Protein AF-A0A354BFF4-F1 (afdb_monomer_lite)

Foldseek 3Di:
DDKDKDKDKDKDKDKDWDAPVVPDRDIDMDIWMKTKMKIKMKDWDWDQDPVRKIKIKIKIKMKMWMFIADTDCQQAADQDPQSDDDTATKIKIKMWIWIWIGDPADIKTAKTKMKMKMFGDPDFDQWAFDPAPPPPLPPDPPPGRSGGDIDTDDGDGMAFMKMKMKGIHPDWDPPDPPVVDDDDDDDDDDPPPCQTAWGWMKMWIWTADPVVRGTQWIKMKTKTDGRPPKIKIKIWIWGDFWWHFDQDGPVGRGDTGTHGHGDHTDTDMDIDMDD

Structure (mmCIF, N/CA/C/O backbone):
data_AF-A0A354BFF4-F1
#
_entry.id   AF-A0A354BFF4-F1
#
loop_
_atom_site.group_PDB
_atom_site.id
_atom_site.type_symbol
_atom_site.label_atom_id
_atom_site.label_alt_id
_atom_site.label_comp_id
_atom_site.label_asym_id
_atom_site.label_entity_id
_atom_site.label_seq_id
_atom_site.pdbx_PDB_ins_code
_atom_site.Cartn_x
_atom_site.Cartn_y
_atom_site.Cartn_z
_atom_site.occupancy
_atom_site.B_iso_or_equiv
_atom_site.auth_seq_id
_atom_site.auth_comp_id
_atom_site.auth_asym_id
_atom_site.auth_atom_id
_atom_site.pdbx_PDB_model_num
ATOM 1 N N . MET A 1 1 ? 27.313 -0.194 -4.512 1.00 64.19 1 MET A N 1
ATOM 2 C CA . MET A 1 1 ? 26.006 -0.626 -3.973 1.00 64.19 1 MET A CA 1
ATOM 3 C C . MET A 1 1 ? 25.568 0.439 -2.988 1.00 64.19 1 MET A C 1
ATOM 5 O O . MET A 1 1 ? 26.395 0.836 -2.181 1.00 64.19 1 MET A O 1
ATOM 9 N N . GLY A 1 2 ? 24.353 0.969 -3.123 1.00 76.00 2 GLY A N 1
ATOM 10 C CA . GLY A 1 2 ? 23.812 1.959 -2.187 1.00 76.00 2 GLY A CA 1
ATOM 11 C C . GLY A 1 2 ? 22.915 1.278 -1.159 1.00 76.00 2 GLY A C 1
ATOM 12 O O . GLY A 1 2 ? 22.149 0.391 -1.536 1.00 76.00 2 GLY A O 1
ATOM 13 N N . HIS A 1 3 ? 23.024 1.678 0.107 1.00 85.12 3 HIS A N 1
ATOM 14 C CA . HIS A 1 3 ? 22.151 1.236 1.190 1.00 85.12 3 HIS A CA 1
ATOM 15 C C . HIS A 1 3 ? 21.763 2.439 2.051 1.00 85.12 3 HIS A C 1
ATOM 17 O O . HIS A 1 3 ? 22.631 3.213 2.452 1.00 85.12 3 HIS A O 1
ATOM 23 N N . LEU A 1 4 ? 20.472 2.590 2.331 1.00 84.81 4 LEU A N 1
ATOM 24 C CA . LEU A 1 4 ? 19.947 3.597 3.248 1.00 84.81 4 LEU A CA 1
ATOM 25 C C . LEU A 1 4 ? 18.923 2.940 4.164 1.00 84.81 4 LEU A C 1
ATOM 27 O O . LEU A 1 4 ? 18.065 2.207 3.684 1.00 84.81 4 LEU A O 1
ATOM 31 N N . LEU A 1 5 ? 19.010 3.222 5.461 1.00 91.31 5 LEU A N 1
ATOM 32 C CA . LEU A 1 5 ? 18.021 2.828 6.459 1.00 91.31 5 LEU A CA 1
ATOM 33 C C . LEU A 1 5 ? 17.354 4.093 6.999 1.00 91.31 5 LEU A C 1
ATOM 35 O O . LEU A 1 5 ? 18.039 5.029 7.405 1.00 91.31 5 LEU A O 1
ATOM 39 N N . ALA A 1 6 ? 16.027 4.106 7.013 1.00 90.12 6 ALA A N 1
ATOM 40 C CA . ALA A 1 6 ? 15.222 5.171 7.586 1.00 90.12 6 ALA A CA 1
ATOM 41 C C . ALA A 1 6 ? 14.255 4.580 8.610 1.00 90.12 6 ALA A C 1
ATOM 43 O O . ALA A 1 6 ? 13.567 3.600 8.325 1.00 90.12 6 ALA A O 1
ATOM 44 N N . ILE A 1 7 ? 14.191 5.195 9.789 1.00 94.25 7 ILE A N 1
ATOM 45 C CA . ILE A 1 7 ? 13.201 4.885 10.819 1.00 94.25 7 ILE A CA 1
ATOM 46 C C . ILE A 1 7 ? 12.404 6.159 11.075 1.00 94.25 7 ILE A C 1
ATOM 48 O O . ILE A 1 7 ? 12.985 7.214 11.330 1.00 94.25 7 ILE A O 1
ATOM 52 N N . ARG A 1 8 ? 11.079 6.070 10.989 1.00 94.06 8 ARG A N 1
ATOM 53 C CA . ARG A 1 8 ? 10.170 7.202 11.145 1.00 94.06 8 ARG A CA 1
ATOM 54 C C . ARG A 1 8 ? 9.101 6.871 12.186 1.00 94.06 8 ARG A C 1
ATOM 56 O O . ARG A 1 8 ? 8.102 6.240 11.840 1.00 94.06 8 ARG A O 1
ATOM 63 N N . PRO A 1 9 ? 9.277 7.291 13.450 1.00 95.12 9 PRO A N 1
ATOM 64 C CA . PRO A 1 9 ? 8.185 7.278 14.407 1.00 95.12 9 PRO A CA 1
ATOM 65 C C . PRO A 1 9 ? 7.156 8.344 14.024 1.00 95.12 9 PRO A C 1
ATOM 67 O O . PRO A 1 9 ? 7.493 9.408 13.498 1.00 95.12 9 PRO A O 1
ATOM 70 N N . GLN A 1 10 ? 5.891 8.056 14.283 1.00 92.62 10 GLN A N 1
ATOM 71 C CA . GLN A 1 10 ? 4.784 8.948 14.003 1.00 92.62 10 GLN A CA 1
ATOM 72 C C . GLN A 1 10 ? 3.741 8.839 15.122 1.00 92.62 10 GLN A C 1
ATOM 74 O O . GLN A 1 10 ? 3.412 7.749 15.585 1.00 92.62 10 GLN A O 1
ATOM 79 N N . ALA A 1 11 ? 3.195 9.981 15.525 1.00 93.25 11 ALA A N 1
ATOM 80 C CA . ALA A 1 11 ? 2.057 10.067 16.427 1.00 93.25 11 ALA A CA 1
ATOM 81 C C . ALA A 1 11 ? 1.036 11.020 15.809 1.00 93.25 11 ALA A C 1
ATOM 83 O O . ALA A 1 11 ? 1.399 12.090 15.319 1.00 93.25 11 ALA A O 1
ATOM 84 N N . LYS A 1 12 ? -0.230 10.614 15.789 1.00 91.31 12 LYS A N 1
ATOM 85 C CA . LYS A 1 12 ? -1.337 11.409 15.258 1.00 91.31 12 LYS A CA 1
ATOM 86 C C . LYS A 1 12 ? -2.467 11.421 16.279 1.00 91.31 12 LYS A C 1
ATOM 88 O O . LYS A 1 12 ? -2.699 10.427 16.963 1.00 91.31 12 LYS A O 1
ATOM 93 N N . PHE A 1 13 ? -3.172 12.538 16.355 1.00 89.81 13 PHE A N 1
ATOM 94 C CA . PHE A 1 13 ? -4.358 12.713 17.183 1.00 89.81 13 PHE A CA 1
ATOM 95 C C . PHE A 1 13 ? -5.524 13.085 16.276 1.00 89.81 13 PHE A C 1
ATOM 97 O O . PHE A 1 13 ? -5.352 13.880 15.349 1.00 89.81 13 PHE A O 1
ATOM 104 N N . ARG A 1 14 ? -6.694 12.495 16.513 1.00 84.88 14 ARG A N 1
ATOM 105 C CA . ARG A 1 14 ? -7.936 12.893 15.849 1.00 84.88 14 ARG A CA 1
ATOM 106 C C . ARG A 1 14 ? -8.991 13.122 16.897 1.00 84.88 14 ARG A C 1
ATOM 108 O O . ARG A 1 14 ? -9.267 12.244 17.709 1.00 84.88 14 ARG A O 1
ATOM 115 N N . GLU A 1 15 ? -9.625 14.269 16.772 1.00 84.38 15 GLU A N 1
ATOM 116 C CA . GLU A 1 15 ? -10.768 14.668 17.560 1.00 84.38 15 GLU A CA 1
ATOM 117 C C . GLU A 1 15 ? -11.913 15.005 16.611 1.00 84.38 15 GLU A C 1
ATOM 119 O O . GLU A 1 15 ? -11.704 15.592 15.547 1.00 84.38 15 GLU A O 1
ATOM 124 N N . VAL A 1 16 ? -13.116 14.566 16.954 1.00 80.56 16 VAL A N 1
ATOM 125 C CA . VAL A 1 16 ? -14.321 14.823 16.173 1.00 80.56 16 VAL A CA 1
ATOM 126 C C . VAL A 1 16 ? -15.411 15.290 17.119 1.00 80.56 16 VAL A C 1
ATOM 128 O O . VAL A 1 16 ? -15.706 14.611 18.101 1.00 80.56 16 VAL A O 1
ATOM 131 N N . TYR A 1 17 ? -16.017 16.425 16.788 1.00 79.50 17 TYR A N 1
ATOM 132 C CA . TYR A 1 17 ? -17.142 17.009 17.503 1.00 79.50 17 TYR A CA 1
ATOM 133 C C . TYR A 1 17 ? -18.398 16.932 16.637 1.00 79.50 17 TYR A C 1
ATOM 135 O O . TYR A 1 17 ? -18.370 17.296 15.463 1.00 79.50 17 TYR A O 1
ATOM 143 N N . TYR A 1 18 ? -19.500 16.484 17.229 1.00 74.00 18 TYR A N 1
ATOM 144 C CA . TYR A 1 18 ? -20.822 16.440 16.615 1.00 74.00 18 TYR A CA 1
ATOM 145 C C . TYR A 1 18 ? -21.802 17.231 17.477 1.00 74.00 18 TYR A C 1
ATOM 147 O O . TYR A 1 18 ? -21.857 17.051 18.693 1.00 74.00 18 TYR A O 1
ATOM 155 N N . THR A 1 19 ? -22.621 18.061 16.840 1.00 73.00 19 THR A N 1
ATOM 156 C CA . THR A 1 19 ? -23.757 18.731 17.478 1.00 73.00 19 THR A CA 1
ATOM 157 C C . THR A 1 19 ? -25.039 18.301 16.783 1.00 73.00 19 THR A C 1
ATOM 159 O O . THR A 1 19 ? -25.088 18.151 15.560 1.00 73.00 19 THR A O 1
ATOM 162 N N . ARG A 1 20 ? -26.099 18.066 17.557 1.00 66.56 20 ARG A N 1
ATOM 163 C CA . ARG A 1 20 ? -27.411 17.683 17.023 1.00 66.56 20 ARG A CA 1
ATOM 164 C C . ARG A 1 20 ? -28.322 18.905 16.976 1.00 66.56 20 ARG A C 1
ATOM 166 O O . ARG A 1 20 ? -29.422 18.858 17.507 1.00 66.56 20 ARG A O 1
ATOM 173 N N . GLY A 1 21 ? -27.888 19.977 16.310 1.00 57.84 21 GLY A N 1
ATOM 174 C CA . GLY A 1 21 ? -28.528 21.305 16.363 1.00 57.84 21 GLY A CA 1
ATOM 175 C C . GLY A 1 21 ? -30.008 21.397 15.947 1.00 57.84 21 GLY A C 1
ATOM 176 O O . GLY A 1 21 ? -30.604 22.455 16.088 1.00 57.84 21 GLY A O 1
ATOM 177 N N . ALA A 1 22 ? -30.622 20.317 15.450 1.00 63.53 22 ALA A N 1
ATOM 178 C CA . ALA A 1 22 ? -32.065 20.236 15.200 1.00 63.53 22 ALA A CA 1
ATOM 179 C C . ALA A 1 22 ? -32.874 19.574 16.342 1.00 63.53 22 ALA A C 1
ATOM 181 O O . ALA A 1 22 ? -34.100 19.626 16.315 1.00 63.53 22 ALA A O 1
ATOM 182 N N . GLN A 1 23 ? -32.222 18.916 17.310 1.00 60.44 23 GLN A N 1
ATOM 183 C CA . GLN A 1 23 ? -32.874 18.118 18.364 1.00 60.44 23 GLN A CA 1
ATOM 184 C C . GLN A 1 23 ? -32.301 18.298 19.773 1.00 60.44 23 GLN A C 1
ATOM 186 O O . GLN A 1 23 ? -33.017 18.053 20.740 1.00 60.44 23 GLN A O 1
ATOM 191 N N . SER A 1 24 ? -31.027 18.670 19.905 1.00 63.44 24 SER A N 1
ATOM 192 C CA . SER A 1 24 ? -30.376 18.915 21.193 1.00 63.44 24 SER A CA 1
ATOM 193 C C . SER A 1 24 ? -29.122 19.776 21.009 1.00 63.44 24 SER A C 1
ATOM 195 O O . SER A 1 24 ? -28.378 19.602 20.040 1.00 63.44 24 SER A O 1
ATOM 197 N N . ASP A 1 25 ? -28.861 20.649 21.979 1.00 67.12 25 ASP A N 1
ATOM 198 C CA . ASP A 1 25 ? -27.608 21.405 22.095 1.00 67.12 25 ASP A CA 1
ATOM 199 C C . ASP A 1 25 ? -26.460 20.563 22.688 1.00 67.12 25 ASP A C 1
ATOM 201 O O . ASP A 1 25 ? -25.333 21.044 22.818 1.00 67.12 25 ASP A O 1
ATOM 205 N N . ASP A 1 26 ? -26.711 19.291 23.024 1.00 69.62 26 ASP A N 1
ATOM 206 C CA . ASP A 1 26 ? -25.688 18.384 23.536 1.00 69.62 26 ASP A CA 1
ATOM 207 C C . ASP A 1 26 ? -24.600 18.137 22.483 1.00 69.62 26 ASP A C 1
ATOM 209 O O . ASP A 1 26 ? -24.823 17.542 21.420 1.00 69.62 26 ASP A O 1
ATOM 213 N N . ALA A 1 27 ? -23.382 18.560 22.818 1.00 71.38 27 ALA A N 1
ATOM 214 C CA . ALA A 1 27 ? -22.190 18.262 22.047 1.00 71.38 27 ALA A CA 1
ATOM 215 C C . ALA A 1 27 ? -21.687 16.850 22.375 1.00 71.38 27 ALA A C 1
ATOM 217 O O . ALA A 1 27 ? -21.429 16.502 23.529 1.00 71.38 27 ALA A O 1
ATOM 218 N N . GLN A 1 28 ? -21.499 16.036 21.341 1.00 75.88 28 GLN A N 1
ATOM 219 C CA . GLN A 1 28 ? -20.821 14.750 21.441 1.00 75.88 28 GLN A CA 1
ATOM 220 C C . GLN A 1 28 ? -19.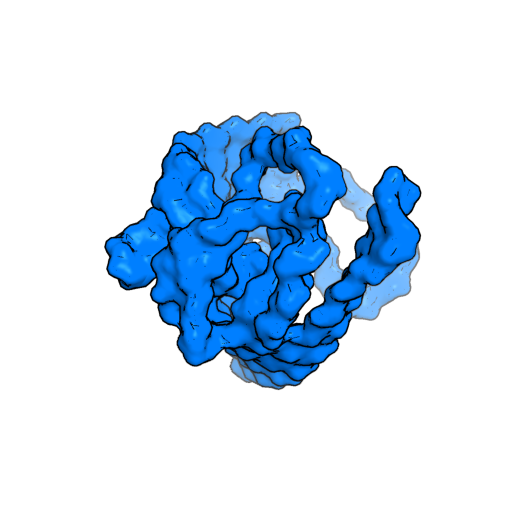410 14.897 20.886 1.00 75.88 28 GLN A C 1
ATOM 222 O O . GLN A 1 28 ? -19.221 15.480 19.822 1.00 75.88 28 GLN A O 1
ATOM 227 N N . HIS A 1 29 ? -18.417 14.354 21.582 1.00 78.38 29 HIS A N 1
ATOM 228 C CA . HIS A 1 29 ? -17.033 14.380 21.123 1.00 78.38 29 HIS A CA 1
ATOM 229 C C . HIS A 1 29 ? -16.437 12.975 21.127 1.00 78.38 29 HIS A C 1
ATOM 231 O O . HIS A 1 29 ? -16.871 12.085 21.865 1.00 78.38 29 HIS A O 1
ATOM 237 N N . ARG A 1 30 ? -15.436 12.782 20.275 1.00 81.62 30 ARG A N 1
ATOM 238 C CA . ARG A 1 30 ? -14.616 11.579 20.217 1.00 81.62 30 ARG A CA 1
ATOM 239 C C . ARG A 1 30 ? -13.186 11.961 19.955 1.00 81.62 30 ARG A C 1
ATOM 241 O O . ARG A 1 30 ? -12.906 12.639 18.975 1.00 81.62 30 ARG A O 1
ATOM 248 N N . GLU A 1 31 ? -12.299 11.387 20.739 1.00 84.75 31 GLU A N 1
ATOM 249 C CA . GLU A 1 31 ? -10.868 11.480 20.531 1.00 84.75 31 GLU A CA 1
ATOM 250 C C . GLU A 1 31 ? -10.256 10.097 20.314 1.00 84.75 31 GLU A C 1
ATOM 252 O O . GLU A 1 31 ? -10.738 9.080 20.820 1.00 84.75 31 GLU A O 1
ATOM 257 N N . THR A 1 32 ? -9.191 10.047 19.525 1.00 87.56 32 THR A N 1
ATOM 258 C CA . THR A 1 32 ? -8.345 8.868 19.395 1.00 87.56 32 THR A CA 1
ATOM 259 C C . THR A 1 32 ? -6.916 9.271 19.066 1.00 87.56 32 THR A C 1
ATOM 261 O O . THR A 1 32 ? -6.657 10.337 18.502 1.00 87.56 32 THR A O 1
ATOM 264 N N . PHE A 1 33 ? -5.990 8.371 19.370 1.00 89.94 33 PHE A N 1
ATOM 265 C CA . PHE A 1 33 ? -4.581 8.514 19.046 1.00 89.94 33 PHE A CA 1
ATOM 266 C C . PHE A 1 33 ? -4.155 7.366 18.140 1.00 89.94 33 PHE A C 1
ATOM 268 O O . PHE A 1 33 ? -4.569 6.225 18.323 1.00 89.94 33 PHE A O 1
ATOM 275 N N . TRP A 1 34 ? -3.290 7.664 17.184 1.00 92.25 34 TRP A N 1
ATOM 276 C CA . TRP A 1 34 ? -2.619 6.673 16.360 1.00 92.25 34 TRP A CA 1
ATOM 277 C C . TRP A 1 34 ? -1.119 6.798 16.603 1.00 92.25 34 TRP A C 1
ATOM 279 O O . TRP A 1 34 ? -0.560 7.897 16.556 1.00 92.25 34 TRP A O 1
ATOM 289 N N . LEU A 1 35 ? -0.474 5.672 16.885 1.00 94.00 35 LEU A N 1
ATOM 290 C CA . LEU A 1 35 ? 0.974 5.564 17.005 1.00 94.00 35 LEU A CA 1
ATOM 291 C C . LEU A 1 35 ? 1.474 4.623 15.921 1.00 94.00 35 LEU A C 1
ATOM 293 O O . LEU A 1 35 ? 0.916 3.543 15.735 1.00 94.00 35 LEU A O 1
ATOM 297 N N . GLY A 1 36 ? 2.544 5.007 15.240 1.00 93.38 36 GLY A N 1
ATOM 298 C CA . GLY A 1 36 ? 3.158 4.162 14.234 1.00 93.38 36 GLY A CA 1
ATOM 299 C C . GLY A 1 36 ? 4.663 4.334 14.163 1.00 93.38 36 GLY A C 1
ATOM 300 O O . GLY A 1 36 ? 5.211 5.372 14.531 1.00 93.38 36 GLY A O 1
ATOM 301 N N . VAL A 1 37 ? 5.340 3.295 13.693 1.00 95.31 37 VAL A N 1
ATOM 302 C CA . VAL A 1 37 ? 6.771 3.331 13.396 1.00 95.31 37 VAL A CA 1
ATOM 303 C C . VAL A 1 37 ? 6.992 2.653 12.058 1.00 95.31 37 VAL A C 1
ATOM 305 O O . VAL A 1 37 ? 6.657 1.481 11.898 1.00 95.31 37 VAL A O 1
ATOM 308 N N . ASP A 1 38 ? 7.594 3.385 11.126 1.00 93.12 38 ASP A N 1
ATOM 309 C CA . ASP A 1 38 ? 8.013 2.859 9.830 1.00 93.12 38 ASP A CA 1
ATOM 310 C C . ASP A 1 38 ? 9.521 2.625 9.835 1.00 93.12 38 ASP A C 1
ATOM 312 O O . ASP A 1 38 ? 10.289 3.530 10.158 1.00 93.12 38 ASP A O 1
ATOM 316 N N . ALA A 1 39 ? 9.961 1.441 9.429 1.00 94.06 39 ALA A N 1
ATOM 317 C CA . ALA A 1 39 ? 11.356 1.123 9.156 1.00 94.06 39 ALA A CA 1
ATOM 318 C C . ALA A 1 39 ? 11.491 0.746 7.679 1.00 94.06 39 ALA A C 1
ATOM 320 O O . ALA A 1 39 ? 10.893 -0.225 7.226 1.00 94.06 39 ALA A O 1
ATOM 321 N N . THR A 1 40 ? 12.259 1.517 6.914 1.00 94.06 40 THR A N 1
ATOM 322 C CA . THR A 1 40 ? 12.481 1.289 5.479 1.00 94.06 40 THR A CA 1
ATOM 323 C C . THR A 1 40 ? 13.966 1.149 5.203 1.00 94.06 40 THR A C 1
ATOM 325 O O . THR A 1 40 ? 14.753 2.001 5.613 1.00 94.06 40 THR A O 1
ATOM 328 N N . SER A 1 41 ? 14.347 0.105 4.473 1.00 92.12 41 SER A N 1
ATOM 329 C CA . SER A 1 41 ? 15.678 -0.005 3.881 1.00 92.12 41 SER A CA 1
ATOM 330 C C . SER A 1 41 ? 15.568 0.148 2.370 1.00 92.12 41 SER A C 1
ATOM 332 O O . SER A 1 41 ? 14.600 -0.295 1.764 1.00 92.12 41 SER A O 1
ATOM 334 N N . LYS A 1 42 ? 16.549 0.801 1.754 1.00 93.94 42 LYS A N 1
ATOM 335 C CA . LYS A 1 42 ? 16.654 0.957 0.305 1.00 93.94 42 LYS A CA 1
ATOM 336 C C . LYS A 1 42 ? 17.987 0.405 -0.155 1.00 93.94 42 LYS A C 1
ATOM 338 O O . LYS A 1 42 ? 19.034 0.934 0.212 1.00 93.94 42 LYS A O 1
ATOM 343 N N . LEU A 1 43 ? 17.941 -0.629 -0.984 1.00 92.69 43 LEU A N 1
ATOM 344 C CA . LEU A 1 43 ? 19.095 -1.244 -1.619 1.00 92.69 43 LEU A CA 1
ATOM 345 C C . LEU A 1 43 ? 19.073 -0.913 -3.103 1.00 92.69 43 LEU A C 1
ATOM 347 O O . LEU A 1 43 ? 18.065 -1.097 -3.783 1.00 92.69 43 LEU A O 1
ATOM 351 N N . THR A 1 44 ? 20.194 -0.428 -3.624 1.00 91.62 44 THR A N 1
ATOM 352 C CA . THR A 1 44 ? 20.291 -0.064 -5.037 1.00 91.62 44 THR A CA 1
ATOM 353 C C . THR A 1 44 ? 21.558 -0.624 -5.662 1.00 91.62 44 THR A C 1
ATOM 355 O O . THR A 1 44 ? 22.673 -0.447 -5.149 1.00 91.62 44 THR A O 1
ATOM 358 N N . ARG A 1 45 ? 21.390 -1.281 -6.811 1.00 91.38 45 ARG A N 1
ATOM 359 C CA . ARG A 1 45 ? 22.476 -1.827 -7.621 1.00 91.38 45 ARG A CA 1
ATOM 360 C C . ARG A 1 45 ? 22.322 -1.384 -9.069 1.00 91.38 45 ARG A C 1
ATOM 362 O O . ARG A 1 45 ? 21.250 -1.500 -9.652 1.00 91.38 45 ARG A O 1
ATOM 369 N N . ARG A 1 46 ? 23.415 -0.872 -9.632 1.00 91.88 46 ARG A N 1
ATOM 370 C CA . ARG A 1 46 ? 23.524 -0.530 -11.049 1.00 91.88 46 ARG A CA 1
ATOM 371 C C . ARG A 1 46 ? 24.315 -1.620 -11.761 1.00 91.88 46 ARG A C 1
ATOM 373 O O . ARG A 1 46 ? 25.361 -2.035 -11.264 1.00 91.88 46 ARG A O 1
ATOM 380 N N . PHE A 1 47 ? 23.813 -2.048 -12.904 1.00 91.44 47 PHE A N 1
ATOM 381 C CA . PHE A 1 47 ? 24.442 -2.983 -13.821 1.00 91.44 47 PHE A CA 1
ATOM 382 C C . PHE A 1 47 ? 24.717 -2.242 -15.124 1.00 91.44 47 PHE A C 1
ATOM 384 O O . PHE A 1 47 ? 23.882 -1.455 -15.563 1.00 91.44 47 PHE A O 1
ATOM 391 N N . VAL A 1 48 ? 25.890 -2.451 -15.709 1.00 90.38 48 VAL A N 1
ATOM 392 C CA . VAL A 1 48 ? 26.232 -1.905 -17.027 1.00 90.38 48 VAL A CA 1
ATOM 393 C C . VAL A 1 48 ? 25.961 -2.996 -18.052 1.00 90.38 48 VAL A C 1
ATOM 395 O O . VAL A 1 48 ? 26.352 -4.145 -17.842 1.00 90.38 48 VAL A O 1
ATOM 398 N N . LEU A 1 49 ? 25.247 -2.644 -19.114 1.00 87.06 49 LEU A N 1
ATOM 399 C CA . LEU A 1 49 ? 24.895 -3.534 -20.212 1.00 87.06 49 LEU A CA 1
ATOM 400 C C . LEU A 1 49 ? 25.951 -3.429 -21.323 1.00 87.06 49 LEU A C 1
ATOM 402 O O . LEU A 1 49 ? 26.725 -2.471 -21.384 1.00 87.06 49 LEU A O 1
ATOM 406 N N . ALA A 1 50 ? 26.014 -4.438 -22.194 1.00 86.38 50 ALA A N 1
ATOM 407 C CA . ALA A 1 50 ? 27.035 -4.525 -23.245 1.00 86.38 50 ALA A CA 1
ATOM 408 C C . ALA A 1 50 ? 26.940 -3.396 -24.290 1.00 86.38 50 ALA A C 1
ATOM 410 O O . ALA A 1 50 ? 27.932 -3.061 -24.930 1.00 86.38 50 ALA A O 1
ATOM 411 N N . ASP A 1 51 ? 25.760 -2.796 -24.439 1.00 84.50 51 ASP A N 1
ATOM 412 C CA . ASP A 1 51 ? 25.478 -1.661 -25.322 1.00 84.50 51 ASP A CA 1
ATOM 413 C C . ASP A 1 51 ? 25.830 -0.294 -24.697 1.00 84.50 51 ASP A C 1
ATOM 415 O O . ASP A 1 51 ? 25.593 0.752 -25.302 1.00 84.50 51 ASP A O 1
ATOM 419 N N . GLY A 1 52 ? 26.393 -0.286 -23.483 1.00 81.75 52 GLY A N 1
ATOM 420 C CA . GLY A 1 52 ? 26.743 0.922 -22.739 1.00 81.75 52 GLY A CA 1
ATOM 421 C C . GLY A 1 52 ? 25.581 1.552 -21.965 1.00 81.75 52 GLY A C 1
ATOM 422 O O . GLY A 1 52 ? 25.790 2.550 -21.273 1.00 81.75 52 GLY A O 1
ATOM 423 N N . SER A 1 53 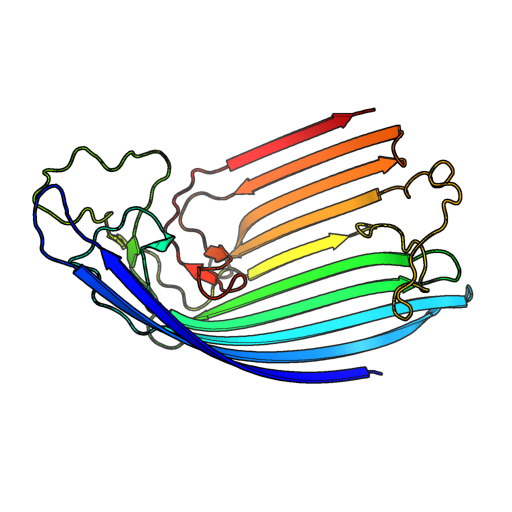? 24.373 0.984 -22.035 1.00 84.75 53 SER A N 1
ATOM 424 C CA . SER A 1 53 ? 23.257 1.386 -21.177 1.00 84.75 53 SER A CA 1
ATOM 425 C C . SER A 1 53 ? 23.432 0.850 -19.749 1.00 84.75 53 SER A C 1
ATOM 427 O O . SER A 1 53 ? 24.337 0.062 -19.445 1.00 84.75 53 SER A O 1
ATOM 429 N N . SER A 1 54 ? 22.596 1.317 -18.819 1.00 87.62 54 SER A N 1
ATOM 430 C CA . SER A 1 54 ? 22.652 0.878 -17.426 1.00 87.62 54 SER A CA 1
ATOM 431 C C . SER A 1 54 ? 21.290 0.456 -16.896 1.00 87.62 54 SER A C 1
ATOM 433 O O . SER A 1 54 ? 20.294 1.141 -17.100 1.00 87.62 54 SER A O 1
ATOM 435 N N . LEU A 1 55 ? 21.261 -0.647 -16.154 1.00 90.12 55 LEU A N 1
ATOM 436 C CA . LEU A 1 55 ? 20.086 -1.133 -15.447 1.00 90.12 55 LEU A CA 1
ATOM 437 C C . LEU A 1 55 ? 20.238 -0.838 -13.956 1.00 90.12 55 LEU A C 1
ATOM 439 O O . LEU A 1 55 ? 21.179 -1.278 -13.299 1.00 90.12 55 LEU A O 1
ATOM 443 N N . LEU A 1 56 ? 19.312 -0.063 -13.413 1.00 90.44 56 LEU A N 1
ATOM 444 C CA . LEU A 1 56 ? 19.197 0.271 -12.008 1.00 90.44 56 LEU A CA 1
ATOM 445 C C . LEU A 1 56 ? 18.114 -0.596 -11.371 1.00 90.44 56 LEU A C 1
ATOM 447 O O . LEU A 1 56 ? 16.921 -0.399 -11.601 1.00 90.44 56 LEU A O 1
ATOM 451 N N . HIS A 1 57 ? 18.533 -1.521 -10.517 1.00 93.56 57 HIS A N 1
ATOM 452 C CA . HIS A 1 57 ? 17.632 -2.286 -9.670 1.00 93.56 57 HIS A CA 1
ATO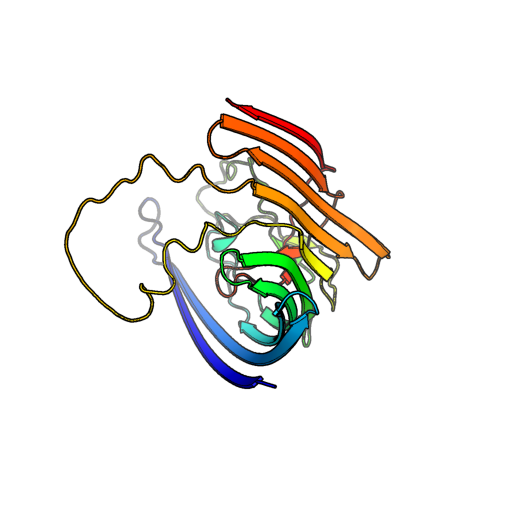M 453 C C . HIS A 1 57 ? 17.587 -1.662 -8.280 1.00 93.56 57 HIS A C 1
ATOM 455 O O . HIS A 1 57 ? 18.620 -1.481 -7.631 1.00 93.56 57 HIS A O 1
ATOM 461 N N . THR A 1 58 ? 16.385 -1.319 -7.834 1.00 92.62 58 THR A N 1
ATOM 462 C CA . THR A 1 58 ? 16.109 -0.824 -6.487 1.00 92.62 58 THR A CA 1
ATOM 463 C C . THR A 1 58 ? 15.189 -1.797 -5.764 1.00 92.62 58 THR A C 1
ATOM 465 O O . THR A 1 58 ? 14.143 -2.156 -6.298 1.00 92.62 58 THR A O 1
ATOM 468 N N . MET A 1 59 ? 15.564 -2.200 -4.554 1.00 95.06 59 MET A N 1
ATOM 469 C CA . MET A 1 59 ? 14.712 -2.942 -3.629 1.00 95.06 59 MET A CA 1
ATOM 470 C C . MET A 1 59 ? 14.480 -2.102 -2.376 1.00 95.06 59 MET A C 1
ATOM 472 O O . MET A 1 59 ? 15.431 -1.597 -1.783 1.00 95.06 59 MET A O 1
ATOM 476 N N . GLU A 1 60 ? 13.224 -1.962 -1.979 1.00 95.62 60 GLU A N 1
ATOM 477 C CA . GLU A 1 60 ? 12.777 -1.166 -0.839 1.00 95.62 60 GLU A CA 1
ATOM 478 C C . GLU A 1 60 ? 11.875 -2.029 0.057 1.00 95.62 60 GLU A C 1
ATOM 480 O O . GLU A 1 60 ? 10.655 -2.046 -0.130 1.00 95.62 60 GLU A O 1
ATOM 485 N N . PRO A 1 61 ? 12.449 -2.822 0.982 1.00 96.38 61 PRO A N 1
ATOM 486 C CA . PRO A 1 61 ? 11.684 -3.422 2.066 1.00 96.38 61 PRO A CA 1
ATOM 487 C C . PRO A 1 61 ? 11.277 -2.369 3.107 1.00 96.38 61 PRO A C 1
ATOM 489 O O . PRO A 1 61 ? 12.094 -1.564 3.565 1.00 96.38 61 PRO A O 1
ATOM 492 N N . THR A 1 62 ? 10.022 -2.439 3.537 1.00 94.38 62 THR A N 1
ATOM 493 C CA . THR A 1 62 ? 9.431 -1.598 4.577 1.00 94.38 62 THR A CA 1
ATOM 494 C C . THR A 1 62 ? 8.680 -2.465 5.579 1.00 94.38 62 THR A C 1
ATOM 496 O O . THR A 1 62 ? 7.930 -3.367 5.206 1.00 94.38 62 THR A O 1
ATOM 499 N N . VAL A 1 63 ? 8.865 -2.168 6.862 1.00 95.94 63 VAL A N 1
ATOM 500 C CA . VAL A 1 63 ? 8.081 -2.724 7.963 1.00 95.94 63 VAL A CA 1
ATOM 501 C C . VAL A 1 63 ? 7.437 -1.570 8.712 1.00 95.94 63 VAL A C 1
ATOM 503 O O . VAL A 1 63 ? 8.130 -0.655 9.148 1.00 95.94 63 VAL A O 1
ATOM 506 N N . THR A 1 64 ? 6.124 -1.627 8.877 1.00 93.94 64 THR A N 1
ATOM 507 C CA . THR A 1 64 ? 5.341 -0.594 9.555 1.00 93.94 64 THR A CA 1
ATOM 508 C C . THR A 1 64 ? 4.584 -1.223 10.712 1.00 93.94 64 THR A C 1
ATOM 510 O O . THR A 1 64 ? 3.791 -2.134 10.496 1.00 93.94 64 THR A O 1
ATOM 513 N N . TYR A 1 65 ? 4.809 -0.752 11.935 1.00 94.88 65 TYR A N 1
ATOM 514 C CA . TYR A 1 65 ? 3.978 -1.094 13.090 1.00 94.88 65 TYR A CA 1
ATOM 515 C C . TYR A 1 65 ? 2.978 0.026 13.359 1.00 94.88 65 TYR A C 1
ATOM 517 O O . TYR A 1 65 ? 3.353 1.195 13.319 1.00 94.88 65 TYR A O 1
ATOM 525 N N . GLU A 1 66 ? 1.731 -0.326 13.663 1.00 92.94 66 GLU A N 1
ATOM 526 C CA . GLU A 1 66 ? 0.655 0.622 13.945 1.00 92.94 66 GLU A CA 1
ATOM 527 C C . GLU A 1 66 ? -0.191 0.184 15.134 1.00 92.94 66 GLU A C 1
ATOM 529 O O . GLU A 1 66 ? -0.608 -0.972 15.232 1.00 92.94 66 GLU A O 1
ATOM 534 N N . TYR A 1 67 ? -0.524 1.149 15.986 1.00 92.38 67 TYR A N 1
ATOM 535 C CA . TYR A 1 67 ? -1.378 0.969 17.145 1.00 92.38 67 TYR A CA 1
ATOM 536 C C . TYR A 1 67 ? -2.426 2.081 17.241 1.00 92.38 67 TYR A C 1
ATOM 538 O O . TYR A 1 67 ? -2.099 3.268 17.264 1.00 92.38 67 TYR A O 1
ATOM 546 N N . VAL A 1 68 ? -3.692 1.677 17.342 1.00 90.56 68 VAL A N 1
ATOM 547 C CA . VAL A 1 68 ? -4.848 2.533 17.629 1.00 90.56 68 VAL A CA 1
ATOM 548 C C . VAL A 1 68 ? -5.631 1.882 18.768 1.00 90.56 68 VAL A C 1
ATOM 550 O O . VAL A 1 68 ? -6.069 0.732 18.624 1.00 90.56 68 VAL A O 1
ATOM 553 N N . PRO A 1 69 ? -5.826 2.567 19.905 1.00 88.81 69 PRO A N 1
ATOM 554 C CA . PRO A 1 69 ? -6.605 2.033 21.006 1.00 88.81 69 PRO A CA 1
ATOM 555 C C . PRO A 1 69 ? -8.088 1.948 20.624 1.00 88.81 69 PRO A C 1
ATOM 557 O O . PRO A 1 69 ? -8.596 2.722 19.814 1.00 88.81 69 PRO A O 1
ATOM 560 N N . GLY A 1 70 ? -8.809 1.014 21.245 1.00 83.06 70 GLY A N 1
ATOM 561 C CA . GLY A 1 70 ? -10.262 0.963 21.103 1.00 83.06 70 GLY A CA 1
ATOM 562 C C . GLY A 1 70 ? -10.900 2.179 21.772 1.00 83.06 70 GLY A C 1
ATOM 563 O O . GLY A 1 70 ? -10.619 2.456 22.936 1.00 83.06 70 GLY A O 1
ATOM 564 N N . THR A 1 71 ? -11.766 2.884 21.051 1.00 78.00 71 THR A N 1
ATOM 565 C CA . THR A 1 71 ? -12.532 4.020 21.577 1.00 78.00 71 THR A CA 1
ATOM 566 C C . THR A 1 71 ? -14.005 3.643 21.696 1.00 78.00 71 THR A C 1
ATOM 568 O O . THR A 1 71 ? -14.515 2.814 20.938 1.00 78.00 71 THR A O 1
ATOM 571 N N . ARG A 1 72 ? -14.716 4.208 22.679 1.00 73.62 72 ARG A N 1
ATOM 572 C CA . ARG A 1 72 ? -16.162 3.984 22.800 1.00 73.62 72 ARG A CA 1
ATOM 573 C C . ARG A 1 72 ? -16.876 4.820 21.747 1.00 73.62 72 ARG A C 1
ATOM 575 O O . ARG A 1 72 ? -16.864 6.041 21.813 1.00 73.62 72 ARG A O 1
ATOM 582 N N . GLN A 1 73 ? -17.514 4.145 20.798 1.00 71.94 73 GLN A N 1
ATOM 583 C CA . GLN A 1 73 ? -18.195 4.790 19.674 1.00 71.94 73 GLN A CA 1
ATOM 584 C C . GLN A 1 73 ? -19.723 4.625 19.721 1.00 71.94 73 GLN A C 1
ATOM 586 O O . GLN A 1 73 ? -20.399 5.046 18.793 1.00 71.94 73 GLN A O 1
ATOM 591 N N . SER A 1 74 ? -20.287 4.006 20.768 1.00 69.06 74 SER A N 1
ATOM 592 C CA . SER A 1 74 ? -21.713 3.628 20.857 1.00 69.06 74 SER A CA 1
ATOM 593 C C . SER A 1 74 ? -22.692 4.806 20.909 1.00 69.06 74 SER A C 1
ATOM 595 O O . SER A 1 74 ? -23.858 4.643 20.570 1.00 69.06 74 SER A O 1
ATOM 597 N N . ALA A 1 75 ? -22.237 5.988 21.329 1.00 68.81 75 ALA A N 1
ATOM 598 C CA . ALA A 1 75 ? -23.081 7.178 21.438 1.00 68.81 75 ALA A CA 1
ATOM 599 C C . ALA A 1 75 ? -23.103 8.038 20.159 1.00 68.81 75 ALA A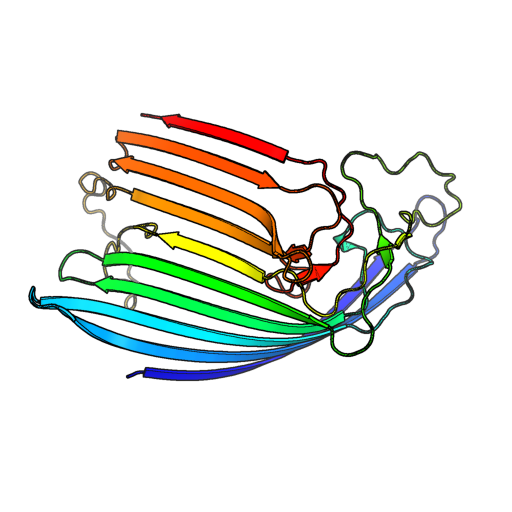 C 1
ATOM 601 O O . ALA A 1 75 ? -23.922 8.952 20.064 1.00 68.81 75 ALA A O 1
ATOM 602 N N . LEU A 1 76 ? -22.226 7.744 19.192 1.00 73.12 76 LEU A N 1
ATOM 603 C CA . LEU A 1 76 ? -21.965 8.578 18.019 1.00 73.12 76 LEU A CA 1
ATOM 604 C C . LEU A 1 76 ? -22.675 8.038 16.780 1.00 73.12 76 LEU A C 1
ATOM 606 O O . LEU A 1 76 ? -22.829 6.822 16.624 1.00 73.12 76 LEU A O 1
ATOM 610 N N . ALA A 1 77 ? -23.071 8.955 15.898 1.00 71.38 77 ALA A N 1
ATOM 611 C CA . ALA A 1 77 ? -23.536 8.608 14.563 1.00 71.38 77 ALA A CA 1
ATOM 612 C C . ALA A 1 77 ? -22.362 8.080 13.726 1.00 71.38 77 ALA A C 1
ATOM 614 O O . ALA A 1 77 ? -21.250 8.597 13.805 1.00 71.38 77 ALA A O 1
ATOM 615 N N . GLN A 1 78 ? -22.624 7.030 12.959 1.00 73.69 78 GLN A N 1
ATOM 616 C CA . GLN A 1 78 ? -21.670 6.378 12.069 1.00 73.69 78 GLN A CA 1
ATOM 617 C C . GLN A 1 78 ? -22.275 6.447 10.670 1.00 73.69 78 GLN A C 1
ATOM 619 O O . GLN A 1 78 ? -23.087 5.596 10.302 1.00 73.69 78 GLN A O 1
ATOM 624 N N . ILE A 1 79 ? -21.972 7.523 9.946 1.00 69.25 79 ILE A N 1
ATOM 625 C CA . ILE A 1 79 ? -22.608 7.826 8.660 1.00 69.25 79 ILE A CA 1
ATOM 626 C C . ILE A 1 79 ? -21.863 7.098 7.547 1.00 69.25 79 ILE A C 1
ATOM 628 O O . ILE A 1 79 ? -22.483 6.514 6.658 1.00 69.25 79 ILE A O 1
ATOM 632 N N . ASP A 1 80 ? -20.534 7.096 7.621 1.00 65.00 80 ASP A N 1
ATOM 633 C CA . ASP A 1 80 ? -19.678 6.432 6.652 1.00 65.00 80 ASP A CA 1
ATOM 634 C C . ASP A 1 80 ? -18.541 5.634 7.307 1.00 65.00 80 ASP A C 1
ATOM 636 O O . ASP A 1 80 ? -18.338 5.624 8.520 1.00 65.00 80 ASP A O 1
ATOM 640 N N . GLN A 1 81 ? -17.769 4.942 6.472 1.00 66.75 81 GLN A N 1
ATOM 641 C CA . GLN A 1 81 ? -16.644 4.124 6.923 1.00 66.75 81 GLN A CA 1
ATOM 642 C C . GLN A 1 81 ? -15.505 4.939 7.558 1.00 66.75 81 GLN A C 1
ATOM 644 O O . GLN A 1 81 ? -14.683 4.360 8.261 1.00 66.75 81 GLN A O 1
ATOM 649 N N . ALA A 1 82 ? -15.392 6.243 7.279 1.00 68.31 82 ALA A N 1
ATOM 650 C CA . ALA A 1 82 ? -14.362 7.104 7.863 1.00 68.31 82 ALA A CA 1
ATOM 651 C C . ALA A 1 82 ? -14.719 7.543 9.293 1.00 68.31 82 ALA A C 1
ATOM 653 O O . ALA A 1 82 ? -13.831 7.990 10.041 1.00 68.31 82 ALA A O 1
ATOM 654 N N . ASP A 1 83 ? -15.991 7.396 9.671 1.00 69.50 83 ASP A N 1
ATOM 655 C CA . ASP A 1 83 ? -16.463 7.537 11.040 1.00 69.50 83 ASP A CA 1
ATOM 656 C C . ASP A 1 83 ? -16.106 6.328 11.909 1.00 69.50 83 ASP A C 1
ATOM 658 O O . ASP A 1 83 ? -15.949 6.519 13.113 1.00 69.50 83 ASP A O 1
ATOM 662 N N . ASP A 1 84 ? -15.923 5.121 11.361 1.00 75.25 84 ASP A N 1
ATOM 663 C CA . ASP A 1 84 ? -15.579 3.953 12.181 1.00 75.25 84 ASP A CA 1
ATOM 664 C C . ASP A 1 84 ? -14.081 3.920 12.497 1.00 75.25 84 ASP A C 1
ATOM 666 O O . ASP A 1 84 ? -13.222 3.896 11.614 1.00 75.25 84 ASP A O 1
ATOM 670 N N . LEU A 1 85 ? -13.758 3.916 13.790 1.00 78.75 85 LEU A N 1
ATOM 671 C CA . LEU A 1 85 ? -12.391 3.838 14.303 1.00 78.75 85 LEU A CA 1
ATOM 672 C C . LEU A 1 85 ? -12.151 2.485 14.987 1.00 78.75 85 LEU A C 1
ATOM 674 O O . LEU A 1 85 ? -12.181 2.402 16.223 1.00 78.75 85 LEU A O 1
ATOM 678 N N . PRO A 1 86 ? -11.918 1.409 14.212 1.00 77.81 86 PRO A N 1
ATOM 679 C CA . PRO A 1 86 ? -11.611 0.111 14.784 1.00 77.81 86 PRO A CA 1
ATOM 680 C C . PRO A 1 86 ? -10.285 0.161 15.549 1.00 77.81 86 PRO A C 1
ATOM 682 O O . PRO A 1 86 ? -9.336 0.852 15.169 1.00 77.81 86 PRO A O 1
ATOM 685 N N . LYS A 1 87 ? -10.207 -0.618 16.633 1.00 85.69 87 LYS A N 1
ATOM 686 C CA . LYS A 1 87 ? -8.942 -0.866 17.329 1.00 85.69 87 LYS A CA 1
ATOM 687 C C . LYS A 1 87 ? -7.949 -1.471 16.336 1.00 85.69 87 LYS A C 1
ATOM 689 O O . LYS A 1 87 ? -8.274 -2.446 15.663 1.00 85.69 87 LYS A O 1
ATOM 694 N N . LYS A 1 88 ? -6.722 -0.956 16.318 1.00 87.56 88 LYS A N 1
ATOM 695 C CA . LYS A 1 88 ? -5.663 -1.419 15.419 1.00 87.56 88 LYS A CA 1
ATOM 696 C C . LYS A 1 88 ? -4.437 -1.823 16.219 1.00 87.56 88 LYS A C 1
ATOM 698 O O . LYS A 1 88 ? -4.013 -1.110 17.122 1.00 87.56 88 LYS A O 1
ATOM 703 N N . ASN A 1 89 ? -3.879 -2.978 15.895 1.00 92.00 89 ASN A N 1
ATOM 704 C CA . ASN A 1 89 ? -2.579 -3.411 16.385 1.00 92.00 89 ASN A CA 1
ATOM 705 C C . ASN A 1 89 ? -1.966 -4.318 15.318 1.00 92.00 89 ASN A C 1
ATOM 707 O O . ASN A 1 89 ? -2.319 -5.496 15.229 1.00 92.00 89 ASN A O 1
ATOM 711 N N . LEU A 1 90 ? -1.163 -3.737 14.433 1.00 91.69 90 LEU A N 1
ATOM 712 C CA . LEU A 1 90 ? -0.832 -4.335 13.144 1.00 91.69 90 LEU A CA 1
ATOM 713 C C . LEU A 1 90 ? 0.647 -4.136 12.819 1.00 91.69 90 LEU A C 1
ATOM 715 O O . LEU A 1 90 ? 1.194 -3.058 13.038 1.00 91.69 90 LEU A O 1
ATOM 719 N N . VAL A 1 91 ? 1.271 -5.156 12.242 1.00 95.06 91 VAL A N 1
ATOM 720 C CA . VAL A 1 91 ? 2.559 -5.041 11.553 1.00 95.06 91 VAL A CA 1
ATOM 721 C C . VAL A 1 91 ? 2.318 -5.271 10.072 1.00 95.06 91 VAL A C 1
ATOM 723 O O . VAL A 1 91 ? 1.754 -6.291 9.698 1.00 95.06 91 VAL A O 1
ATOM 726 N N . THR A 1 92 ? 2.751 -4.347 9.225 1.00 94.75 92 THR A N 1
ATOM 727 C CA . THR A 1 92 ? 2.672 -4.464 7.770 1.00 94.75 92 THR A CA 1
ATOM 728 C C . THR A 1 92 ? 4.066 -4.633 7.200 1.00 94.75 92 THR A C 1
ATOM 730 O O . THR A 1 92 ? 4.939 -3.798 7.428 1.00 94.75 92 THR A O 1
ATOM 733 N N . TYR A 1 93 ? 4.257 -5.706 6.445 1.00 95.31 93 TYR A N 1
ATOM 73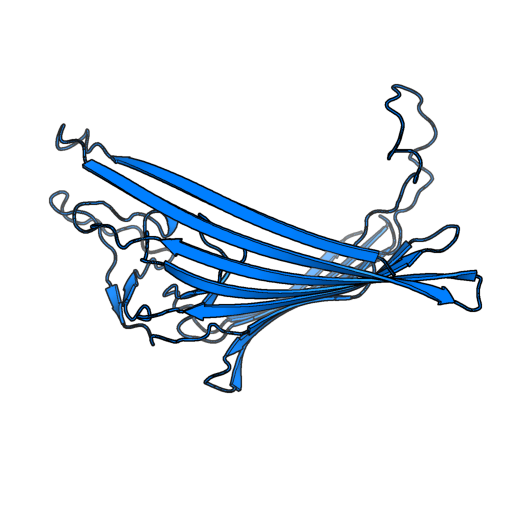4 C CA . TYR A 1 93 ? 5.454 -5.963 5.663 1.00 95.31 93 TYR A CA 1
ATOM 735 C C . TYR A 1 93 ? 5.178 -5.570 4.222 1.00 95.31 93 TYR A C 1
ATOM 737 O O . TYR A 1 93 ? 4.159 -5.959 3.658 1.00 95.31 93 TYR A O 1
ATOM 745 N N . MET A 1 94 ? 6.091 -4.823 3.620 1.00 95.75 94 MET A N 1
ATOM 746 C CA . MET A 1 94 ? 6.026 -4.431 2.222 1.00 95.75 94 MET A CA 1
ATOM 747 C C . MET A 1 94 ? 7.402 -4.593 1.591 1.00 95.75 94 MET A C 1
ATOM 749 O O . MET A 1 94 ? 8.421 -4.271 2.194 1.00 95.75 94 MET A O 1
ATOM 753 N N . LEU A 1 95 ? 7.432 -5.065 0.355 1.00 96.25 95 LEU A N 1
ATOM 754 C CA . LEU A 1 95 ? 8.617 -5.088 -0.480 1.00 96.25 95 LEU A CA 1
ATOM 755 C C . LEU A 1 95 ? 8.272 -4.446 -1.813 1.00 96.25 95 LEU A C 1
ATOM 757 O O . LEU A 1 95 ? 7.406 -4.937 -2.539 1.00 96.25 95 LEU A O 1
ATOM 761 N N . ARG A 1 96 ? 8.993 -3.382 -2.158 1.00 95.44 96 ARG A N 1
ATOM 762 C CA . ARG A 1 96 ? 8.967 -2.815 -3.501 1.00 95.44 96 ARG A CA 1
ATOM 763 C C . ARG A 1 96 ? 10.246 -3.169 -4.247 1.00 95.44 96 ARG A C 1
ATOM 765 O O . ARG A 1 96 ? 11.341 -3.016 -3.719 1.00 95.44 96 ARG A O 1
ATOM 772 N N . SER A 1 97 ? 10.121 -3.631 -5.482 1.00 94.81 97 SER A N 1
ATOM 773 C CA . SER A 1 97 ? 11.234 -3.910 -6.385 1.00 94.81 97 SER A CA 1
ATOM 774 C C . SER A 1 97 ? 11.004 -3.176 -7.692 1.00 94.81 97 SER A C 1
ATOM 776 O O . SER A 1 97 ? 9.999 -3.395 -8.364 1.00 94.81 97 SER A O 1
ATOM 778 N N . ARG A 1 98 ? 11.957 -2.327 -8.068 1.00 92.88 98 ARG A N 1
ATOM 779 C CA . ARG A 1 98 ? 11.882 -1.523 -9.280 1.00 92.88 98 ARG A CA 1
ATOM 780 C C . ARG A 1 98 ? 13.112 -1.712 -10.152 1.00 92.88 98 ARG A C 1
ATOM 782 O O . ARG A 1 98 ? 14.236 -1.589 -9.666 1.00 92.88 98 ARG A O 1
ATOM 789 N N . VAL A 1 99 ? 12.894 -1.968 -11.435 1.00 91.00 99 VAL A N 1
ATOM 790 C CA . VAL A 1 99 ? 13.943 -2.146 -12.440 1.00 91.00 99 VAL A CA 1
ATOM 791 C C . VAL A 1 99 ? 13.798 -1.065 -13.498 1.00 91.00 99 VAL A C 1
ATOM 793 O O . VAL A 1 99 ? 12.808 -1.018 -14.226 1.00 91.00 99 VAL A O 1
ATOM 796 N N . LEU A 1 100 ? 14.794 -0.189 -13.565 1.00 88.44 100 LEU A N 1
ATOM 797 C CA . LEU A 1 100 ? 14.848 0.916 -14.511 1.00 88.44 100 LEU A CA 1
ATOM 798 C C . LEU A 1 100 ? 16.052 0.748 -15.415 1.00 88.44 100 LEU A C 1
ATOM 800 O O . LEU A 1 100 ? 17.155 0.535 -14.931 1.00 88.44 100 LEU A O 1
ATOM 804 N N . GLU A 1 101 ? 15.864 0.909 -16.708 1.00 85.25 101 GLU A N 1
ATOM 805 C CA . GLU A 1 101 ? 16.963 1.088 -17.642 1.00 85.25 101 GLU A CA 1
ATOM 806 C C . GLU A 1 101 ? 17.152 2.575 -17.919 1.00 85.25 101 GLU A C 1
ATOM 808 O O . GLU A 1 101 ? 16.184 3.325 -18.047 1.00 85.25 101 GLU A O 1
ATOM 813 N N . SER A 1 102 ? 18.406 3.002 -17.975 1.00 78.62 102 SER A N 1
ATOM 814 C CA . SER A 1 102 ? 18.816 4.356 -18.313 1.00 78.62 102 SER A CA 1
ATOM 815 C C . SER A 1 102 ? 19.953 4.278 -19.324 1.00 78.62 102 SER A C 1
ATOM 817 O O . SER A 1 102 ? 21.046 3.792 -19.004 1.00 78.62 102 SER A O 1
ATOM 819 N N . GLY A 1 103 ? 19.674 4.738 -20.542 1.00 67.38 103 GLY A N 1
ATOM 820 C CA . GLY A 1 103 ? 20.639 4.949 -21.615 1.00 67.38 103 GLY A CA 1
ATOM 821 C C . GLY A 1 103 ? 20.909 6.438 -21.843 1.00 67.38 103 GLY A C 1
ATOM 822 O O . GLY A 1 103 ? 20.412 7.307 -21.131 1.00 67.38 103 GLY A O 1
ATOM 823 N N . THR A 1 104 ? 21.678 6.766 -22.879 1.00 62.78 104 THR A N 1
ATOM 824 C CA . THR A 1 104 ? 22.063 8.154 -23.201 1.00 62.78 104 THR A CA 1
ATOM 825 C C . THR A 1 104 ? 20.896 9.040 -23.645 1.00 62.78 104 THR A C 1
ATOM 827 O O . THR A 1 104 ? 21.013 10.261 -23.598 1.00 62.78 104 THR A O 1
ATOM 830 N N . ARG A 1 105 ? 19.788 8.452 -24.117 1.00 59.47 105 ARG A N 1
ATOM 831 C CA . ARG A 1 105 ? 18.639 9.184 -24.690 1.00 59.47 105 ARG A CA 1
ATOM 832 C C . ARG A 1 105 ? 17.273 8.711 -24.190 1.00 59.47 105 ARG A C 1
ATOM 834 O O . ARG A 1 105 ? 16.265 9.316 -24.544 1.00 59.47 105 ARG A O 1
ATOM 841 N N . THR A 1 106 ? 17.215 7.638 -23.408 1.00 64.56 106 THR A N 1
ATOM 842 C CA . THR A 1 106 ? 15.963 6.974 -23.030 1.00 64.56 106 THR A CA 1
ATOM 843 C C . THR A 1 106 ? 16.060 6.402 -21.622 1.00 64.56 106 THR A C 1
ATOM 845 O O . THR A 1 106 ? 17.109 5.913 -21.204 1.00 64.56 106 THR A O 1
ATOM 848 N N . ALA A 1 107 ? 14.943 6.459 -20.899 1.00 71.69 107 ALA A N 1
ATOM 849 C CA . ALA A 1 107 ? 14.746 5.745 -19.649 1.00 71.69 107 ALA A CA 1
ATOM 850 C C . ALA A 1 107 ? 13.509 4.856 -19.785 1.00 71.69 107 ALA A C 1
ATOM 852 O O . ALA A 1 107 ? 12.493 5.294 -20.328 1.00 71.69 107 ALA A O 1
ATOM 853 N N . PHE A 1 108 ? 13.597 3.619 -19.307 1.00 78.31 108 PHE A N 1
ATOM 854 C CA . PHE A 1 108 ? 12.529 2.632 -19.423 1.00 78.31 108 PHE A CA 1
ATOM 855 C C . PHE A 1 108 ? 12.266 1.971 -18.071 1.00 78.31 108 PHE A C 1
ATOM 857 O O . PHE A 1 108 ? 13.193 1.526 -17.395 1.00 78.31 108 PHE A O 1
ATOM 864 N N . ASN A 1 109 ? 10.999 1.907 -17.660 1.00 82.69 109 ASN A N 1
ATOM 865 C CA . ASN A 1 109 ? 10.590 1.142 -16.486 1.00 82.69 109 ASN A CA 1
ATOM 866 C C . ASN A 1 109 ? 10.250 -0.288 -16.910 1.00 82.69 109 ASN A C 1
ATOM 868 O O . ASN A 1 109 ? 9.218 -0.522 -17.532 1.00 82.69 109 ASN A O 1
ATOM 872 N N . TRP A 1 110 ? 11.124 -1.240 -16.592 1.00 87.06 110 TRP A N 1
ATOM 873 C CA . TRP A 1 110 ? 10.879 -2.648 -16.897 1.00 87.06 110 TRP A CA 1
ATOM 874 C C . TRP A 1 110 ? 9.854 -3.250 -15.946 1.00 87.06 110 TRP A C 1
ATOM 876 O O . TRP A 1 110 ? 8.968 -3.988 -16.375 1.00 87.06 110 TRP A O 1
ATOM 886 N N . LEU A 1 111 ? 9.977 -2.926 -14.660 1.00 90.38 111 LEU A N 1
ATOM 887 C CA . LEU A 1 111 ? 9.158 -3.497 -13.604 1.00 90.38 111 LEU A CA 1
ATOM 888 C C . LEU A 1 111 ? 9.074 -2.534 -12.422 1.00 90.38 111 LEU A C 1
ATOM 890 O O . LEU A 1 111 ? 10.101 -2.097 -11.909 1.00 90.38 111 LEU A O 1
ATOM 894 N N . ASP A 1 112 ? 7.865 -2.292 -11.933 1.00 91.06 112 ASP A N 1
ATOM 895 C CA . ASP A 1 112 ? 7.593 -1.775 -10.592 1.00 91.06 112 ASP A CA 1
ATOM 896 C C . ASP A 1 112 ? 6.666 -2.766 -9.886 1.00 91.06 112 ASP A C 1
ATOM 898 O O . ASP A 1 112 ? 5.468 -2.828 -10.163 1.00 91.06 112 ASP A O 1
ATOM 902 N N . LEU A 1 113 ? 7.247 -3.598 -9.028 1.00 94.75 113 LEU A N 1
ATOM 903 C CA . LEU A 1 113 ? 6.555 -4.611 -8.245 1.00 94.75 113 LEU A CA 1
ATOM 904 C C . LEU A 1 113 ? 6.448 -4.133 -6.802 1.00 94.75 113 LEU A C 1
ATOM 906 O O . LEU A 1 113 ? 7.445 -3.749 -6.201 1.00 94.75 113 LEU A O 1
ATOM 910 N N . THR A 1 114 ? 5.261 -4.210 -6.224 1.00 95.25 114 THR A N 1
ATOM 911 C CA . THR A 1 114 ? 5.016 -4.027 -4.796 1.00 95.25 114 THR A CA 1
ATOM 912 C C . THR A 1 114 ? 4.260 -5.239 -4.283 1.00 95.25 114 THR A C 1
ATOM 914 O O . THR A 1 114 ? 3.239 -5.612 -4.850 1.00 95.25 114 THR A O 1
ATOM 917 N N . VAL A 1 115 ? 4.751 -5.847 -3.211 1.00 96.25 115 VAL A N 1
ATOM 918 C CA . VAL A 1 115 ? 4.059 -6.912 -2.484 1.00 96.25 115 VAL A CA 1
ATOM 919 C C . VAL A 1 115 ? 3.944 -6.476 -1.037 1.00 96.25 115 VAL A C 1
ATOM 921 O O . VAL A 1 115 ? 4.921 -5.973 -0.484 1.00 96.25 115 VAL A O 1
ATOM 924 N N . ALA A 1 116 ? 2.781 -6.647 -0.419 1.00 94.88 116 ALA A N 1
ATOM 925 C CA . ALA A 1 116 ? 2.618 -6.351 0.993 1.00 94.88 116 ALA A CA 1
ATOM 926 C C . ALA A 1 116 ? 1.605 -7.271 1.677 1.00 94.88 116 ALA A C 1
ATOM 928 O O . ALA A 1 116 ? 0.697 -7.811 1.048 1.00 94.88 116 ALA A O 1
ATOM 929 N N . GLN A 1 117 ? 1.773 -7.435 2.983 1.00 94.56 117 GLN A N 1
ATOM 930 C CA . GLN A 1 117 ? 0.890 -8.212 3.839 1.00 94.56 117 GLN A CA 1
ATOM 931 C C . GLN A 1 117 ? 0.916 -7.631 5.250 1.00 94.56 117 GLN A C 1
ATOM 933 O O . GLN A 1 117 ? 1.971 -7.229 5.745 1.00 94.56 117 GLN A O 1
ATOM 938 N N . SER A 1 118 ? -0.231 -7.625 5.919 1.00 93.88 118 SER A N 1
ATOM 939 C CA . SER A 1 118 ? -0.336 -7.231 7.318 1.00 93.88 118 SER A CA 1
ATOM 940 C C . SER A 1 118 ? -0.566 -8.420 8.245 1.00 93.88 118 SER A C 1
ATOM 942 O O . SER A 1 118 ? -1.138 -9.439 7.861 1.00 93.88 118 SER A O 1
ATOM 944 N N . TYR A 1 119 ? -0.134 -8.264 9.491 1.00 93.12 119 TYR A N 1
ATOM 945 C CA . TYR A 1 119 ? -0.288 -9.211 10.583 1.00 93.12 119 TYR A CA 1
ATOM 946 C C . TYR A 1 119 ? -0.849 -8.517 11.829 1.00 93.12 119 TYR A C 1
ATOM 948 O O . TYR A 1 119 ? -0.301 -7.516 12.293 1.00 93.12 119 TYR A O 1
ATOM 956 N N . HIS A 1 120 ? -1.911 -9.070 12.408 1.00 91.88 120 HIS A N 1
ATOM 957 C CA . HIS A 1 120 ? -2.542 -8.594 13.635 1.00 91.88 120 HIS A CA 1
ATOM 958 C C . HIS A 1 120 ? -1.804 -9.087 14.885 1.00 91.88 120 HIS A C 1
ATOM 960 O O . HIS A 1 120 ? -1.779 -10.281 15.217 1.00 91.88 120 HIS A O 1
ATOM 966 N N . VAL A 1 121 ? -1.268 -8.136 15.646 1.00 91.25 121 VAL A N 1
ATOM 967 C CA . VAL A 1 121 ? -0.595 -8.385 16.920 1.00 91.25 121 VAL A CA 1
ATOM 968 C C . VAL A 1 121 ? -1.642 -8.438 18.040 1.00 91.25 121 VAL A C 1
ATOM 970 O O . VAL A 1 121 ? -2.355 -7.474 18.313 1.00 91.25 121 VAL A O 1
ATOM 973 N N . GLY A 1 122 ? -1.743 -9.574 18.734 1.00 88.31 122 GLY A N 1
ATOM 974 C CA . GLY A 1 122 ? -2.735 -9.766 19.803 1.00 88.31 122 GLY A CA 1
ATOM 975 C C . GLY A 1 122 ? -4.126 -10.153 19.286 1.00 88.31 122 GLY A C 1
ATOM 976 O O . GLY A 1 122 ? -4.237 -11.021 18.429 1.00 88.31 122 GLY A O 1
ATOM 977 N N . ALA A 1 123 ? -5.201 -9.594 19.840 1.00 84.06 123 ALA A N 1
ATOM 978 C CA . ALA A 1 123 ? -6.559 -9.965 19.431 1.00 84.06 123 ALA A CA 1
ATOM 979 C C . ALA A 1 123 ? -6.852 -9.546 17.978 1.00 84.06 123 ALA A C 1
ATOM 981 O O . ALA A 1 123 ? -6.469 -8.456 17.558 1.00 84.06 123 ALA A O 1
ATOM 982 N N . VAL A 1 124 ? -7.539 -10.416 17.239 1.00 83.75 124 VAL A N 1
ATOM 983 C CA . VAL A 1 124 ? -8.024 -10.139 15.879 1.00 83.75 124 VAL A CA 1
ATOM 984 C C . VAL A 1 124 ? -9.389 -9.463 15.936 1.00 83.75 124 VAL A C 1
ATOM 986 O O . VAL A 1 124 ? -10.142 -9.654 16.895 1.00 83.75 124 VAL A O 1
ATOM 989 N N . GLN A 1 125 ? -9.708 -8.674 14.916 1.00 77.50 125 GLN A N 1
ATOM 990 C CA . GLN A 1 125 ? -11.042 -8.113 14.762 1.00 77.50 125 GLN A CA 1
ATOM 991 C C . GLN A 1 125 ? -11.996 -9.235 14.333 1.00 77.50 125 GLN A C 1
ATOM 993 O O . GLN A 1 125 ? -11.733 -9.938 13.373 1.00 77.50 125 GLN A O 1
ATOM 998 N N . THR A 1 126 ? -13.086 -9.443 15.068 1.00 81.50 126 THR A N 1
ATOM 999 C CA . THR A 1 126 ? -14.094 -10.479 14.752 1.00 81.50 126 THR A CA 1
ATOM 1000 C C . THR A 1 126 ? -15.447 -9.887 14.379 1.00 81.50 126 THR A C 1
ATOM 1002 O O . THR A 1 126 ? -16.384 -10.610 14.051 1.00 81.50 126 THR A O 1
ATOM 1005 N N . LEU A 1 127 ? -15.558 -8.561 14.433 1.00 78.44 127 LEU A N 1
ATOM 1006 C CA . LEU A 1 127 ? -16.761 -7.811 14.114 1.00 78.44 127 LEU A CA 1
ATOM 1007 C C . LEU A 1 127 ? -16.366 -6.587 13.289 1.00 78.44 127 LEU A C 1
ATOM 1009 O O . LEU A 1 127 ? -15.430 -5.877 13.657 1.00 78.44 127 LEU A O 1
ATOM 1013 N N . ALA A 1 128 ? -17.096 -6.301 12.219 1.00 76.62 128 ALA A N 1
ATOM 1014 C CA . ALA A 1 128 ? -16.958 -5.057 11.466 1.00 76.62 128 ALA A CA 1
ATOM 1015 C C . ALA A 1 128 ? -18.334 -4.470 11.154 1.00 76.62 128 ALA A C 1
ATOM 1017 O O . ALA A 1 128 ? -19.330 -5.192 11.098 1.00 76.62 128 ALA A O 1
ATOM 1018 N N . ARG A 1 129 ? -18.394 -3.147 10.993 1.00 76.94 129 ARG A N 1
ATOM 1019 C CA . ARG A 1 129 ? -19.629 -2.453 10.625 1.00 76.94 129 ARG A CA 1
ATOM 1020 C C . ARG A 1 129 ? -19.922 -2.625 9.142 1.00 76.94 129 ARG A C 1
ATOM 1022 O O . ARG A 1 129 ? -19.033 -2.468 8.306 1.00 76.94 129 ARG A O 1
ATOM 1029 N N . GLU A 1 130 ? -21.180 -2.900 8.828 1.00 73.94 130 GLU A N 1
ATOM 1030 C CA . GLU A 1 130 ? -21.662 -2.983 7.453 1.00 73.94 130 GLU A CA 1
ATOM 1031 C C . GLU A 1 130 ? -22.090 -1.606 6.937 1.00 73.94 130 GLU A C 1
ATOM 1033 O O . GLU A 1 130 ? -23.203 -1.147 7.174 1.00 73.94 130 GLU A O 1
ATOM 1038 N N . PHE A 1 131 ? -21.202 -0.947 6.196 1.00 67.62 131 PHE A N 1
ATOM 1039 C CA . PHE A 1 131 ? -21.518 0.282 5.469 1.00 67.62 131 PHE A CA 1
ATOM 1040 C C . PHE A 1 131 ? -21.848 -0.057 4.010 1.00 67.62 131 PHE A C 1
ATOM 1042 O O . PHE A 1 131 ? -21.032 0.186 3.117 1.00 67.62 131 PHE A O 1
ATOM 1049 N N . THR A 1 132 ? -22.999 -0.689 3.765 1.00 58.16 132 THR A N 1
ATOM 1050 C CA . THR A 1 132 ? -23.416 -1.098 2.412 1.00 58.16 132 THR A CA 1
ATOM 1051 C C . THR A 1 132 ? -23.687 0.133 1.531 1.00 58.16 132 THR A C 1
ATOM 1053 O O . THR A 1 132 ? -24.588 0.917 1.842 1.00 58.16 132 THR A O 1
ATOM 1056 N N . PRO A 1 133 ? -22.937 0.336 0.425 1.00 50.53 133 PRO A N 1
ATOM 1057 C CA . PRO A 1 133 ? -23.139 1.480 -0.463 1.00 50.53 133 PRO A CA 1
ATOM 1058 C C . PRO A 1 133 ? -24.532 1.451 -1.104 1.00 50.53 133 PRO A C 1
ATOM 1060 O O . PRO A 1 133 ? -24.941 0.434 -1.660 1.00 50.53 133 PRO A O 1
ATOM 1063 N N . GLY A 1 134 ? -25.253 2.574 -1.059 1.00 44.56 134 GLY A N 1
ATOM 1064 C CA . GLY A 1 134 ? -26.563 2.728 -1.708 1.00 44.56 134 GLY A CA 1
ATOM 1065 C C . GLY A 1 134 ? -27.776 2.458 -0.814 1.00 44.56 134 GLY A C 1
ATOM 1066 O O . GLY A 1 134 ? -28.898 2.760 -1.217 1.00 44.56 134 GLY A O 1
ATOM 1067 N N . VAL A 1 135 ? -27.574 1.981 0.416 1.00 44.06 135 VAL A N 1
ATOM 1068 C CA . VAL A 1 135 ? -28.603 2.081 1.453 1.00 44.06 135 VAL A CA 1
ATOM 1069 C C . VAL A 1 135 ? -28.511 3.495 2.013 1.00 44.06 135 VAL A C 1
ATOM 1071 O O . VAL A 1 135 ? -27.603 3.805 2.782 1.00 44.06 135 VAL A O 1
ATOM 1074 N N . ALA A 1 136 ? -29.419 4.382 1.592 1.00 45.09 136 ALA A N 1
ATOM 1075 C CA . ALA A 1 136 ? -29.636 5.623 2.329 1.00 45.09 136 ALA A CA 1
ATOM 1076 C C . ALA A 1 136 ? -29.856 5.225 3.794 1.00 45.09 136 ALA A C 1
ATOM 1078 O O . ALA A 1 136 ? -30.659 4.309 4.009 1.00 45.09 136 ALA A O 1
ATOM 1079 N N . PRO A 1 137 ? -29.142 5.821 4.774 1.00 50.75 137 PRO A N 1
ATOM 1080 C CA . PRO A 1 137 ? -29.377 5.512 6.176 1.00 50.75 137 PRO A CA 1
ATOM 1081 C C . PRO A 1 137 ? -30.877 5.651 6.374 1.00 50.75 137 PRO A C 1
ATOM 1083 O O . PRO A 1 137 ? -31.437 6.720 6.119 1.00 50.75 137 PRO A O 1
ATOM 1086 N N . PHE A 1 138 ? -31.528 4.514 6.639 1.00 46.53 138 PHE A N 1
ATOM 1087 C CA . PHE A 1 138 ? -32.977 4.430 6.664 1.00 46.53 138 PHE A CA 1
ATOM 1088 C C . PHE A 1 138 ? -33.507 5.568 7.531 1.00 46.53 138 PHE A C 1
ATOM 1090 O O . PHE A 1 138 ? -32.831 5.983 8.474 1.00 46.53 138 PHE A O 1
ATOM 1097 N N . LEU A 1 139 ? -34.702 6.054 7.195 1.00 45.31 139 LEU A N 1
ATOM 1098 C CA . LEU A 1 139 ? -35.532 6.950 8.002 1.00 45.31 139 LEU A CA 1
ATOM 1099 C C . LEU A 1 139 ? -35.745 6.337 9.404 1.00 45.31 139 LEU A C 1
ATOM 1101 O O . LEU A 1 139 ? -36.803 5.798 9.713 1.00 45.31 139 LEU A O 1
ATOM 1105 N N . GLY A 1 140 ? -34.701 6.322 10.223 1.00 43.12 140 GLY A N 1
ATOM 1106 C CA . GLY A 1 140 ? -34.698 5.846 11.590 1.00 43.12 140 GLY A CA 1
ATOM 1107 C C . GLY A 1 140 ? -35.313 6.917 12.469 1.00 43.12 140 GLY A C 1
ATOM 1108 O O . GLY A 1 140 ? -35.230 8.109 12.161 1.00 43.12 140 GLY A O 1
ATOM 1109 N N . SER A 1 141 ? -35.953 6.506 13.565 1.00 46.50 141 SER A N 1
ATOM 1110 C CA . SER A 1 141 ? -36.471 7.483 14.513 1.00 46.50 141 SER A CA 1
ATOM 1111 C C . SER A 1 141 ? -35.315 8.338 15.015 1.00 46.50 141 SER A C 1
ATOM 1113 O O . SER A 1 141 ? -34.261 7.832 15.401 1.00 46.50 141 SER A O 1
ATOM 1115 N N . PHE A 1 142 ? -35.531 9.647 15.033 1.00 48.72 142 PHE A N 1
ATOM 1116 C CA . PHE A 1 142 ? -34.522 10.650 15.363 1.00 48.72 142 PHE A CA 1
ATOM 1117 C C . PHE A 1 142 ? -33.915 10.527 16.784 1.00 48.72 142 PHE A C 1
ATOM 1119 O O . PHE A 1 142 ? -33.038 11.287 17.172 1.00 48.72 142 PHE A O 1
ATOM 1126 N N . THR A 1 143 ? -34.360 9.553 17.573 1.00 51.88 143 THR A N 1
ATOM 1127 C CA . THR A 1 143 ? -34.047 9.365 18.989 1.00 51.88 143 THR A CA 1
ATOM 1128 C C . THR A 1 143 ? -32.839 8.462 19.281 1.00 51.88 143 THR A C 1
ATOM 1130 O O . THR A 1 143 ? -32.402 8.430 20.429 1.00 51.88 143 THR A O 1
ATOM 1133 N N . GLN A 1 144 ? -32.244 7.759 18.302 1.00 52.62 144 GLN A N 1
ATOM 1134 C CA . GLN A 1 144 ? -31.060 6.899 18.521 1.00 52.62 144 GLN A CA 1
ATOM 1135 C C . GLN A 1 144 ? -29.859 7.273 17.630 1.00 52.62 144 GLN A C 1
ATOM 1137 O O . GLN A 1 144 ? -30.058 7.730 16.505 1.00 52.62 144 GLN A O 1
ATOM 1142 N N . PRO A 1 145 ? -28.598 7.084 18.093 1.00 57.72 145 PRO A N 1
ATOM 1143 C CA . PRO A 1 145 ? -27.431 7.206 17.221 1.00 57.72 145 PRO A CA 1
ATOM 1144 C C . PRO A 1 145 ? -27.554 6.209 16.064 1.00 57.72 145 PRO A C 1
ATOM 1146 O O . PRO A 1 145 ? -27.690 5.008 16.299 1.00 57.72 145 PRO A O 1
ATOM 1149 N N . ILE A 1 146 ? -27.502 6.696 14.822 1.00 68.00 146 ILE A N 1
ATOM 1150 C CA . ILE A 1 146 ? -27.517 5.832 13.637 1.00 68.00 146 ILE A CA 1
ATOM 1151 C C . ILE A 1 146 ? -26.201 5.055 13.626 1.00 68.00 146 ILE A C 1
ATOM 1153 O O . ILE A 1 146 ? -25.133 5.630 13.409 1.00 68.00 146 ILE A O 1
ATOM 1157 N N . GLN A 1 147 ? -26.280 3.758 13.910 1.00 70.62 147 GLN A N 1
ATOM 1158 C CA . GLN A 1 147 ? -25.149 2.843 13.860 1.00 70.62 147 GLN A CA 1
ATOM 1159 C C . GLN A 1 147 ? -25.465 1.713 12.884 1.00 70.62 147 GLN A C 1
ATOM 1161 O O . GLN A 1 147 ? -26.467 1.022 13.081 1.00 70.62 147 GLN A O 1
ATOM 1166 N N . PRO A 1 148 ? -24.623 1.480 11.865 1.00 72.31 148 PRO A N 1
ATOM 1167 C CA . PRO A 1 148 ? -24.746 0.290 11.046 1.00 72.31 148 PRO A CA 1
ATOM 1168 C C . PRO A 1 148 ? -24.556 -0.969 11.891 1.00 72.31 148 PRO A C 1
ATOM 1170 O O . PRO A 1 148 ? -23.826 -0.957 12.895 1.00 72.31 148 PRO A O 1
ATOM 1173 N N . ALA A 1 149 ? -25.203 -2.053 11.468 1.00 74.31 149 ALA A N 1
ATOM 1174 C CA . ALA A 1 149 ? -25.117 -3.340 12.137 1.00 74.31 149 ALA A CA 1
ATOM 1175 C C . ALA A 1 149 ? -23.660 -3.828 12.208 1.00 74.31 149 ALA A C 1
ATOM 1177 O O . ALA A 1 149 ? -22.876 -3.660 11.269 1.00 74.31 149 ALA A O 1
ATOM 1178 N N . MET A 1 150 ? -23.302 -4.436 13.341 1.00 76.44 150 MET A N 1
ATOM 1179 C CA . MET A 1 150 ? -22.053 -5.182 13.465 1.00 76.44 150 MET A CA 1
ATOM 1180 C C . MET A 1 150 ? -22.267 -6.561 12.854 1.00 76.44 150 MET A C 1
ATOM 1182 O O . MET A 1 150 ? -23.145 -7.300 13.302 1.00 76.44 150 MET A O 1
ATOM 1186 N N . VAL A 1 151 ? -21.448 -6.919 11.875 1.00 76.56 151 VAL A N 1
ATOM 1187 C CA . VAL A 1 151 ? -21.487 -8.235 11.244 1.00 76.56 151 VAL A CA 1
ATOM 1188 C C . VAL A 1 151 ? -20.279 -9.046 11.706 1.00 76.56 151 VAL A C 1
ATOM 1190 O O . VAL A 1 151 ? -19.163 -8.510 11.753 1.00 76.56 151 VAL A O 1
ATOM 1193 N N . PRO A 1 152 ? -20.469 -10.327 12.073 1.00 77.94 152 PRO A N 1
ATOM 1194 C CA . PRO A 1 152 ? -19.363 -11.237 12.312 1.00 77.94 152 PRO A CA 1
ATOM 1195 C C . PRO A 1 152 ? -18.454 -11.322 11.090 1.00 77.94 152 PRO A C 1
ATOM 1197 O O . PRO A 1 152 ? -18.895 -11.638 9.986 1.00 77.94 152 PRO A O 1
ATOM 1200 N N . ILE A 1 153 ? -17.168 -11.072 11.304 1.00 77.44 153 ILE A N 1
ATOM 1201 C CA . ILE A 1 153 ? -16.131 -11.333 10.315 1.00 77.44 153 ILE A CA 1
ATOM 1202 C C . ILE A 1 153 ? -15.235 -12.457 10.810 1.00 77.44 153 ILE A C 1
ATOM 1204 O O . ILE A 1 153 ? -15.043 -12.658 12.012 1.00 77.44 153 ILE A O 1
ATOM 1208 N N . GLN A 1 154 ? -14.694 -13.218 9.865 1.00 76.94 154 GLN A N 1
ATOM 1209 C CA . GLN A 1 154 ? -13.681 -14.207 10.181 1.00 76.94 154 GLN A CA 1
ATOM 1210 C C . GLN A 1 154 ? -12.439 -13.463 10.671 1.00 76.94 154 GLN A C 1
ATOM 1212 O O . GLN A 1 154 ? -11.755 -12.859 9.860 1.00 76.94 154 GLN A O 1
ATOM 1217 N N . GLY A 1 155 ? -12.151 -13.512 11.971 1.00 79.88 155 GLY A N 1
ATOM 1218 C CA . GLY A 1 155 ? -10.962 -12.855 12.500 1.00 79.88 155 GLY A CA 1
ATOM 1219 C C . GLY A 1 155 ? -9.701 -13.572 12.043 1.00 79.88 155 GLY A C 1
ATOM 1220 O O . GLY A 1 155 ? -9.417 -14.682 12.509 1.00 79.88 155 GLY A O 1
ATOM 1221 N N . ARG A 1 156 ? -8.940 -12.953 11.138 1.00 86.25 156 ARG A N 1
ATOM 1222 C CA . ARG A 1 156 ? -7.681 -13.513 10.642 1.00 86.25 156 ARG A CA 1
ATOM 1223 C C . ARG A 1 156 ? -6.494 -12.800 11.255 1.00 86.25 156 ARG A C 1
ATOM 1225 O O . ARG A 1 156 ? -6.532 -11.643 11.662 1.00 86.25 156 ARG A O 1
ATOM 1232 N N . LYS A 1 157 ? -5.405 -13.554 11.365 1.00 90.00 157 LYS A N 1
ATOM 1233 C CA . LYS A 1 157 ? -4.133 -13.036 11.864 1.00 90.00 157 LYS A CA 1
ATOM 1234 C C . LYS A 1 157 ? -3.346 -12.351 10.771 1.00 90.00 157 LYS A C 1
ATOM 1236 O O . LYS A 1 157 ? -2.763 -11.311 11.032 1.00 90.00 157 LYS A O 1
ATOM 1241 N N . PHE A 1 158 ? -3.328 -12.932 9.584 1.00 90.44 158 PHE A N 1
ATOM 1242 C CA . PHE A 1 158 ? -2.723 -12.344 8.406 1.00 90.44 158 PHE A CA 1
ATOM 1243 C C . PHE A 1 158 ? -3.813 -11.791 7.503 1.00 90.44 158 PHE A C 1
ATOM 1245 O O . PHE A 1 158 ? -4.869 -12.403 7.356 1.00 90.44 158 PHE A O 1
ATOM 1252 N N . SER A 1 159 ? -3.536 -10.658 6.874 1.00 90.06 159 SER A N 1
ATOM 1253 C CA . SER A 1 159 ? -4.324 -10.217 5.736 1.00 90.06 159 SER A CA 1
ATOM 1254 C C . SER A 1 159 ? -4.031 -11.096 4.517 1.00 90.06 159 SER A C 1
ATOM 1256 O O . SER A 1 159 ? -3.009 -11.794 4.444 1.00 90.06 159 SER A O 1
ATOM 1258 N N . ASP A 1 160 ? -4.889 -10.975 3.510 1.00 90.81 160 ASP A N 1
ATOM 1259 C CA . ASP A 1 160 ? -4.551 -11.309 2.132 1.00 90.81 160 ASP A CA 1
ATOM 1260 C C . ASP A 1 160 ? -3.216 -10.652 1.739 1.00 90.81 160 ASP A C 1
ATOM 1262 O O . ASP A 1 160 ? -2.876 -9.551 2.195 1.00 90.81 160 ASP A O 1
ATOM 1266 N N . VAL A 1 161 ? -2.456 -11.336 0.889 1.00 93.38 161 VAL A N 1
ATOM 1267 C CA . VAL A 1 161 ? -1.244 -10.792 0.279 1.00 93.38 161 VAL A CA 1
ATOM 1268 C C . VAL A 1 161 ? -1.670 -9.886 -0.865 1.00 93.38 161 VAL A C 1
ATOM 1270 O O . VAL A 1 161 ? -2.273 -10.346 -1.835 1.00 93.38 161 VAL A O 1
ATOM 1273 N N . TRP A 1 162 ? -1.347 -8.603 -0.758 1.00 93.94 162 TRP A N 1
ATOM 1274 C CA . TRP A 1 162 ? -1.533 -7.650 -1.840 1.00 93.94 162 TRP A CA 1
ATOM 1275 C C . TRP A 1 162 ? -0.311 -7.646 -2.752 1.00 93.94 162 TRP A C 1
ATOM 1277 O O . TRP A 1 162 ? 0.830 -7.584 -2.290 1.00 93.94 162 TRP A O 1
ATOM 1287 N N . MET A 1 163 ? -0.556 -7.658 -4.055 1.00 95.00 163 MET A N 1
ATOM 1288 C CA . MET A 1 163 ? 0.458 -7.500 -5.083 1.00 95.00 163 MET A CA 1
ATOM 1289 C C . MET A 1 163 ? 0.020 -6.424 -6.069 1.00 95.00 163 MET A C 1
ATOM 1291 O O . MET A 1 163 ? -1.103 -6.439 -6.563 1.00 95.00 163 MET A O 1
ATOM 1295 N N . ARG A 1 164 ? 0.946 -5.540 -6.427 1.00 93.44 164 ARG A N 1
ATOM 1296 C CA . ARG A 1 164 ? 0.824 -4.631 -7.561 1.00 93.44 164 ARG A CA 1
ATOM 1297 C C . ARG A 1 164 ? 2.047 -4.760 -8.450 1.00 93.44 164 ARG A C 1
ATOM 1299 O O . ARG A 1 164 ? 3.162 -4.596 -7.970 1.00 93.44 164 ARG A O 1
ATOM 1306 N N . ALA A 1 165 ? 1.846 -4.993 -9.738 1.00 93.56 165 ALA A N 1
ATOM 1307 C CA . ALA A 1 165 ? 2.916 -5.017 -10.726 1.00 93.56 165 ALA A CA 1
ATOM 1308 C C . ALA A 1 165 ? 2.616 -4.017 -11.841 1.00 93.56 165 ALA A C 1
ATOM 1310 O O . ALA A 1 165 ? 1.499 -3.959 -12.345 1.00 93.56 165 ALA A O 1
ATOM 1311 N N . VAL A 1 166 ? 3.613 -3.235 -12.235 1.00 91.19 166 VAL A N 1
ATOM 1312 C CA . VAL A 1 166 ? 3.582 -2.415 -13.446 1.00 91.19 166 VAL A CA 1
ATOM 1313 C C . VAL A 1 166 ? 4.733 -2.855 -14.329 1.00 91.19 166 VAL A C 1
ATOM 1315 O O . VAL A 1 166 ? 5.886 -2.787 -13.908 1.00 91.19 166 VAL A O 1
ATOM 1318 N N . ILE A 1 167 ? 4.421 -3.324 -15.530 1.00 89.69 167 ILE A N 1
ATOM 1319 C CA . ILE A 1 167 ? 5.405 -3.803 -16.500 1.00 89.69 167 ILE A CA 1
ATOM 1320 C C . ILE A 1 167 ? 5.309 -2.914 -17.731 1.00 89.69 167 ILE A C 1
ATOM 1322 O O . ILE A 1 167 ? 4.221 -2.736 -18.279 1.00 89.69 167 ILE A O 1
ATOM 1326 N N . GLY A 1 168 ? 6.445 -2.385 -18.175 1.00 83.38 168 GLY A N 1
ATOM 1327 C CA . GLY A 1 168 ? 6.525 -1.472 -19.310 1.00 83.38 168 GLY A CA 1
ATOM 1328 C C . GLY A 1 168 ? 6.506 0.005 -18.918 1.00 83.38 168 GLY A C 1
ATOM 1329 O O . GLY A 1 168 ? 6.366 0.384 -17.750 1.00 83.38 168 GLY A O 1
ATOM 1330 N N . ASN A 1 169 ? 6.699 0.865 -19.917 1.00 74.94 169 ASN A N 1
ATOM 1331 C CA . ASN A 1 169 ? 6.965 2.273 -19.671 1.00 74.94 169 ASN A CA 1
ATOM 1332 C C . ASN A 1 169 ? 5.690 3.037 -19.293 1.00 74.94 169 ASN A C 1
ATOM 1334 O O . ASN A 1 169 ? 4.840 3.315 -20.138 1.00 74.94 169 ASN A O 1
ATOM 1338 N N . ASN A 1 170 ? 5.602 3.404 -18.017 1.00 66.25 170 ASN A N 1
ATOM 1339 C CA . ASN A 1 170 ? 4.590 4.299 -17.464 1.00 66.25 170 ASN A CA 1
ATOM 1340 C C . ASN A 1 170 ? 5.164 5.671 -17.067 1.00 66.25 170 ASN A C 1
ATOM 1342 O O . ASN A 1 170 ? 4.480 6.446 -16.398 1.00 66.25 170 ASN A O 1
ATOM 1346 N N . LEU A 1 171 ? 6.428 5.954 -17.403 1.00 57.03 171 LEU A N 1
ATOM 1347 C CA . LEU A 1 171 ? 7.067 7.212 -17.042 1.00 57.03 171 LEU A CA 1
ATOM 1348 C C . LEU A 1 171 ? 6.762 8.282 -18.093 1.00 57.03 171 LEU A C 1
ATOM 1350 O O . LEU A 1 171 ? 6.931 8.021 -19.287 1.00 57.03 171 LEU A O 1
ATOM 1354 N N . PRO A 1 172 ? 6.381 9.504 -17.681 1.00 45.47 172 PRO A N 1
ATOM 1355 C CA . PRO A 1 172 ? 6.473 10.641 -18.582 1.00 45.47 172 PRO A CA 1
ATOM 1356 C C . PRO A 1 172 ? 7.943 10.808 -19.011 1.00 45.47 172 PRO A C 1
ATOM 1358 O O . PRO A 1 172 ? 8.846 10.501 -18.223 1.00 45.47 172 PRO A O 1
ATOM 1361 N N . PRO A 1 173 ? 8.216 11.249 -20.252 1.00 47.09 173 PRO A N 1
ATOM 1362 C CA . PRO A 1 173 ? 9.584 11.445 -20.704 1.00 47.09 173 PRO A CA 1
ATOM 1363 C C . PRO A 1 173 ? 10.327 12.381 -19.746 1.00 47.09 173 PRO A C 1
ATOM 1365 O O . PRO A 1 173 ? 9.795 13.404 -19.318 1.00 47.09 173 PRO A O 1
ATOM 1368 N N . LEU A 1 174 ? 11.582 12.037 -19.448 1.00 43.72 174 LEU A N 1
ATOM 1369 C CA . LEU A 1 174 ? 12.563 12.967 -18.896 1.00 43.72 174 LEU A CA 1
ATOM 1370 C C . LEU A 1 174 ? 12.848 14.036 -19.959 1.00 43.72 174 LEU A C 1
ATOM 1372 O O . LEU A 1 174 ? 13.868 13.995 -20.647 1.00 43.72 174 LEU A O 1
ATOM 1376 N N . SER A 1 175 ? 11.945 15.000 -20.123 1.00 35.03 175 SER A N 1
ATOM 1377 C CA . SER A 1 175 ? 12.323 16.293 -20.673 1.00 35.03 175 SER A CA 1
ATOM 1378 C C . SER A 1 175 ? 13.240 16.950 -19.643 1.00 35.03 175 SER A C 1
ATOM 1380 O O . SER A 1 175 ? 12.782 17.519 -18.661 1.00 35.03 175 SER A O 1
ATOM 1382 N N . SER A 1 176 ? 14.534 16.755 -19.890 1.00 33.53 176 SER A N 1
ATOM 1383 C CA . SER A 1 176 ? 15.708 17.322 -19.236 1.00 33.53 176 SER A CA 1
ATOM 1384 C C . SER A 1 176 ? 16.009 16.884 -17.789 1.00 33.53 176 SER A C 1
ATOM 1386 O O . SER A 1 176 ? 15.499 17.392 -16.795 1.00 33.53 176 SER A O 1
ATOM 1388 N N . LEU A 1 177 ? 17.036 16.037 -17.662 1.00 34.62 177 LEU A N 1
ATOM 1389 C CA . LEU A 1 177 ? 17.835 15.852 -16.440 1.00 34.62 177 LEU A CA 1
ATOM 1390 C C . LEU A 1 177 ? 18.547 17.146 -15.963 1.00 34.62 177 LEU A C 1
ATOM 1392 O O . LEU A 1 177 ? 19.402 17.079 -15.090 1.00 34.62 177 LEU A O 1
ATOM 1396 N N . SER A 1 178 ? 18.210 18.322 -16.504 1.00 35.97 178 SER A N 1
ATOM 1397 C CA . SER A 1 178 ? 18.719 19.623 -16.055 1.00 35.97 178 SER A CA 1
ATOM 1398 C C . SER A 1 178 ? 17.788 20.359 -15.081 1.00 35.97 178 SER A C 1
ATOM 1400 O O . SER A 1 178 ? 18.182 21.389 -14.546 1.00 35.97 178 SER A O 1
ATOM 1402 N N . GLN A 1 179 ? 16.585 19.846 -14.794 1.00 33.81 179 GLN A N 1
ATOM 1403 C CA . GLN A 1 179 ? 15.653 20.491 -13.850 1.00 33.81 179 GLN A CA 1
ATOM 1404 C C . GLN A 1 179 ? 15.795 20.045 -12.388 1.00 33.81 179 GLN A C 1
ATOM 1406 O O . GLN A 1 179 ? 15.075 20.546 -11.530 1.00 33.81 179 GLN A O 1
ATOM 1411 N N . LEU A 1 180 ? 16.735 19.150 -12.075 1.00 39.84 180 LEU A N 1
ATOM 1412 C CA . LEU A 1 180 ? 17.048 18.820 -10.681 1.00 39.84 180 LEU A CA 1
ATOM 1413 C C . LEU A 1 180 ? 17.989 19.835 -10.006 1.00 39.84 180 LEU A C 1
ATOM 1415 O O . LEU A 1 180 ? 18.146 19.727 -8.798 1.00 39.84 180 LEU A O 1
ATOM 1419 N N . ASP A 1 181 ? 18.535 20.833 -10.727 1.00 33.88 181 ASP A N 1
ATOM 1420 C CA . ASP A 1 181 ? 19.545 21.751 -10.158 1.00 33.88 181 ASP A CA 1
ATOM 1421 C C . ASP A 1 181 ? 19.465 23.251 -10.539 1.00 33.88 181 ASP A C 1
ATOM 1423 O O . ASP A 1 181 ? 20.355 24.003 -10.155 1.00 33.88 181 ASP A O 1
ATOM 1427 N N . THR A 1 182 ? 18.438 23.777 -11.230 1.00 29.00 182 THR A N 1
ATOM 1428 C CA . THR A 1 182 ? 18.355 25.250 -11.451 1.00 29.00 182 THR A CA 1
ATOM 1429 C C . THR A 1 182 ? 16.930 25.823 -11.516 1.00 29.00 182 THR A C 1
ATOM 1431 O O . THR A 1 182 ? 16.084 25.268 -12.218 1.00 29.00 182 THR A O 1
ATOM 1434 N N . PRO A 1 183 ? 16.645 26.967 -10.853 1.00 41.66 183 PRO A N 1
ATOM 1435 C CA . PRO A 1 183 ? 15.382 27.684 -10.991 1.00 41.66 183 PRO A CA 1
ATOM 1436 C C . PRO A 1 183 ? 15.533 28.797 -12.033 1.00 41.66 183 PRO A C 1
ATOM 1438 O O . PRO A 1 183 ? 16.096 29.836 -11.705 1.00 41.66 183 PRO A O 1
ATOM 1441 N N . ILE A 1 184 ? 15.060 28.640 -13.277 1.00 35.62 184 ILE A N 1
ATOM 1442 C CA . ILE A 1 184 ? 15.082 29.766 -14.232 1.00 35.62 184 ILE A CA 1
ATOM 1443 C C . ILE A 1 184 ? 13.805 29.856 -15.080 1.00 35.62 184 ILE A C 1
ATOM 1445 O O . ILE A 1 184 ? 13.454 28.975 -15.861 1.00 35.62 184 ILE A O 1
ATOM 1449 N N . PHE A 1 185 ? 13.150 31.001 -14.893 1.00 30.28 185 PHE A N 1
ATOM 1450 C CA . PHE A 1 185 ? 12.182 31.657 -15.759 1.00 30.28 185 PHE A CA 1
ATOM 1451 C C . PHE A 1 185 ? 12.657 31.764 -17.217 1.00 30.28 185 PHE A C 1
ATOM 1453 O O . PHE A 1 185 ? 13.748 32.256 -17.476 1.00 30.28 185 PHE A O 1
ATOM 1460 N N . GLY A 1 186 ? 11.751 31.483 -18.156 1.00 34.50 186 GLY A N 1
ATOM 1461 C CA . GLY A 1 186 ? 11.762 32.079 -19.492 1.00 34.50 186 GLY A CA 1
ATOM 1462 C C . GLY A 1 186 ? 12.704 31.439 -20.513 1.00 34.50 186 GLY A C 1
ATOM 1463 O O . GLY A 1 186 ? 13.899 31.686 -20.511 1.00 34.50 186 GLY A O 1
ATOM 1464 N N . GLN A 1 187 ? 12.129 30.711 -21.468 1.00 29.73 187 GLN A N 1
ATOM 1465 C CA . GLN A 1 187 ? 12.233 30.995 -22.906 1.00 29.73 187 GLN A CA 1
ATOM 1466 C C . GLN A 1 187 ? 11.511 29.890 -23.680 1.00 29.73 187 GLN A C 1
ATOM 1468 O O . GLN A 1 187 ? 11.749 28.700 -23.489 1.00 29.73 187 GLN A O 1
ATOM 1473 N N . GLY A 1 188 ? 10.587 30.308 -24.544 1.00 38.84 188 GLY A N 1
ATOM 1474 C CA . GLY A 1 188 ? 9.874 29.422 -25.447 1.00 38.84 188 GLY A CA 1
ATOM 1475 C C . GLY A 1 188 ? 10.822 28.850 -26.495 1.00 38.84 188 GLY A C 1
ATOM 1476 O O . GLY A 1 188 ? 11.337 29.580 -27.334 1.00 38.84 188 GLY A O 1
ATOM 1477 N N . ALA A 1 189 ? 11.002 27.534 -26.470 1.00 31.17 189 ALA A N 1
ATOM 1478 C CA . ALA A 1 189 ? 11.596 26.780 -27.561 1.00 31.17 189 ALA A CA 1
ATOM 1479 C C . ALA A 1 189 ? 10.810 25.473 -27.757 1.00 31.17 189 ALA A C 1
ATOM 1481 O O . ALA A 1 189 ? 10.975 24.501 -27.032 1.00 31.17 189 ALA A O 1
ATOM 1482 N N . GLN A 1 190 ? 9.917 25.510 -28.749 1.00 34.84 190 GLN A N 1
ATOM 1483 C CA . GLN A 1 190 ? 9.419 24.381 -29.548 1.00 34.84 190 GLN A CA 1
ATOM 1484 C C . GLN A 1 190 ? 8.834 23.167 -28.802 1.00 34.84 190 GLN A C 1
ATOM 1486 O O . GLN A 1 190 ? 9.356 22.056 -28.850 1.00 34.84 190 GLN A O 1
ATOM 1491 N N . ALA A 1 191 ? 7.649 23.355 -28.218 1.00 36.38 191 ALA A N 1
ATOM 1492 C CA . ALA A 1 191 ? 6.836 22.279 -27.642 1.00 36.38 191 ALA A CA 1
ATOM 1493 C C . ALA A 1 191 ? 6.114 21.387 -28.685 1.00 36.38 191 ALA A C 1
ATOM 1495 O O . ALA A 1 191 ? 5.386 20.476 -28.305 1.00 36.38 191 ALA A O 1
ATOM 1496 N N . TRP A 1 192 ? 6.287 21.626 -29.992 1.00 32.34 192 TRP A N 1
ATOM 1497 C CA . TRP A 1 192 ? 5.509 20.959 -31.056 1.00 32.34 192 TRP A CA 1
ATOM 1498 C C . TRP A 1 192 ? 6.216 19.758 -31.712 1.00 32.34 192 TRP A C 1
ATOM 1500 O O . TRP A 1 192 ? 5.619 19.088 -32.550 1.00 32.34 192 TRP A O 1
ATOM 1510 N N . ALA A 1 193 ? 7.474 19.472 -31.352 1.00 33.62 193 ALA A N 1
ATOM 1511 C CA . ALA A 1 193 ? 8.288 18.428 -31.993 1.00 33.62 193 ALA A CA 1
ATOM 1512 C C . ALA A 1 193 ? 8.506 17.163 -31.140 1.00 33.62 193 ALA A C 1
ATOM 1514 O O . ALA A 1 193 ? 9.138 16.212 -31.596 1.00 33.62 193 ALA A O 1
ATOM 1515 N N . LEU A 1 194 ? 7.973 17.105 -29.919 1.00 38.47 194 LEU A N 1
ATOM 1516 C CA . LEU A 1 194 ? 8.107 15.934 -29.054 1.00 38.47 194 LEU A CA 1
ATOM 1517 C C . LEU A 1 194 ? 6.794 15.157 -29.063 1.00 38.47 194 LEU A C 1
ATOM 1519 O O . LEU A 1 194 ? 5.955 15.317 -28.179 1.00 38.47 194 LEU A O 1
ATOM 1523 N N . ARG A 1 195 ? 6.611 14.303 -30.080 1.00 38.81 195 ARG A N 1
ATOM 1524 C CA . ARG A 1 195 ? 5.600 13.240 -29.991 1.00 38.81 195 ARG A CA 1
ATOM 1525 C C . ARG A 1 195 ? 5.888 12.458 -28.699 1.00 38.81 195 ARG A C 1
ATOM 1527 O O . ARG A 1 195 ? 7.032 12.026 -28.529 1.00 38.81 195 ARG A O 1
ATOM 1534 N N . PRO A 1 196 ? 4.917 12.302 -27.781 1.00 44.16 196 PRO A N 1
ATOM 1535 C CA . PRO A 1 196 ? 5.133 11.545 -26.556 1.00 44.16 196 PRO A CA 1
ATOM 1536 C C . PRO A 1 196 ? 5.639 10.136 -26.894 1.00 44.16 196 PRO A C 1
ATOM 1538 O O . PRO A 1 196 ? 5.293 9.602 -27.953 1.00 44.16 196 PRO A O 1
ATOM 1541 N N . PRO A 1 197 ? 6.462 9.512 -26.039 1.00 56.50 197 PRO A N 1
ATOM 1542 C CA . PRO A 1 197 ? 6.883 8.145 -26.275 1.00 56.50 197 PRO A CA 1
ATOM 1543 C C . PRO A 1 197 ? 5.676 7.204 -26.308 1.00 56.50 197 PRO A C 1
ATOM 1545 O O . PRO A 1 197 ? 4.610 7.471 -25.751 1.00 56.50 197 PRO A O 1
ATOM 1548 N N . ILE A 1 198 ? 5.874 6.080 -26.987 1.00 59.59 198 ILE A N 1
ATOM 1549 C CA . ILE A 1 198 ? 4.928 4.977 -27.006 1.00 59.59 198 ILE A CA 1
ATOM 1550 C C . ILE A 1 198 ? 4.775 4.462 -25.565 1.00 59.59 198 ILE A C 1
ATOM 1552 O O . ILE A 1 198 ? 5.713 3.888 -25.008 1.00 59.59 198 ILE A O 1
ATOM 1556 N N . ASN A 1 199 ? 3.598 4.658 -24.971 1.00 70.88 199 ASN A N 1
ATOM 1557 C CA . ASN A 1 199 ? 3.276 4.128 -23.651 1.00 70.88 199 ASN A CA 1
ATOM 1558 C C . ASN A 1 199 ? 2.650 2.751 -23.843 1.00 70.88 199 ASN A C 1
ATOM 1560 O O . ASN A 1 199 ? 1.520 2.621 -24.314 1.00 70.88 199 ASN A O 1
ATOM 1564 N N . ARG A 1 200 ? 3.426 1.718 -23.522 1.00 83.12 200 ARG A N 1
ATOM 1565 C CA . ARG A 1 200 ? 2.972 0.328 -23.497 1.00 83.12 200 ARG A CA 1
ATOM 1566 C C . ARG A 1 200 ? 3.231 -0.190 -22.110 1.00 83.12 200 ARG A C 1
ATOM 1568 O O . ARG A 1 200 ? 4.391 -0.375 -21.737 1.00 83.12 200 ARG A O 1
ATOM 1575 N N . TYR A 1 201 ? 2.168 -0.385 -21.355 1.00 86.88 201 TYR A N 1
ATOM 1576 C CA . TYR A 1 201 ? 2.296 -0.936 -20.025 1.00 86.88 201 TYR A CA 1
ATOM 1577 C C . TYR A 1 201 ? 1.111 -1.820 -19.688 1.00 86.88 201 TYR A C 1
ATOM 1579 O O . TYR A 1 201 ? 0.001 -1.642 -20.190 1.00 86.88 201 TYR A O 1
ATOM 1587 N N . VAL A 1 202 ? 1.373 -2.765 -18.800 1.00 90.19 202 VAL A N 1
ATOM 1588 C CA . VAL A 1 202 ? 0.349 -3.530 -18.111 1.00 90.19 202 VAL A CA 1
ATOM 1589 C C . VAL A 1 202 ? 0.470 -3.252 -16.622 1.00 90.19 202 VAL A C 1
ATOM 1591 O O . VAL A 1 202 ? 1.567 -3.290 -16.060 1.00 90.19 202 VAL A O 1
ATOM 1594 N N . THR A 1 203 ? -0.650 -2.943 -15.983 1.00 91.31 203 THR A N 1
ATOM 1595 C CA . THR A 1 203 ? -0.753 -2.873 -14.530 1.00 91.31 203 THR A CA 1
ATOM 1596 C C . THR A 1 203 ? -1.598 -4.022 -14.028 1.00 91.31 203 THR A C 1
ATOM 1598 O O . THR A 1 203 ? -2.678 -4.264 -14.552 1.00 91.31 203 THR A O 1
ATOM 1601 N N . MET A 1 204 ? -1.122 -4.705 -12.999 1.00 93.00 204 MET A N 1
ATOM 1602 C CA . MET A 1 204 ? -1.838 -5.764 -12.301 1.00 93.00 204 MET A CA 1
ATOM 1603 C C . MET A 1 204 ? -1.953 -5.374 -10.828 1.00 93.00 204 MET A C 1
ATOM 1605 O O . MET A 1 204 ? -0.974 -4.911 -10.244 1.00 93.00 204 MET A O 1
ATOM 1609 N N . ASP A 1 205 ? -3.126 -5.558 -10.234 1.00 92.31 205 ASP A N 1
ATOM 1610 C CA . ASP A 1 205 ? -3.390 -5.387 -8.802 1.00 92.31 205 ASP A CA 1
ATOM 1611 C C . ASP A 1 205 ? -4.192 -6.603 -8.321 1.00 92.31 205 ASP A C 1
ATOM 1613 O O . ASP A 1 205 ? -5.227 -6.941 -8.900 1.00 92.31 205 ASP A O 1
ATOM 1617 N N . ALA A 1 206 ? -3.672 -7.311 -7.324 1.00 92.56 206 ALA A N 1
ATOM 1618 C CA . ALA A 1 206 ? -4.206 -8.588 -6.882 1.00 92.56 206 ALA A CA 1
ATOM 1619 C C . ALA A 1 206 ? -4.196 -8.708 -5.359 1.00 92.56 206 ALA A C 1
ATOM 1621 O O . ALA A 1 206 ? -3.272 -8.235 -4.696 1.00 92.56 206 ALA A O 1
ATOM 1622 N N . PHE A 1 207 ? -5.188 -9.413 -4.825 1.00 91.62 207 PHE A N 1
ATOM 1623 C CA . PHE A 1 207 ? -5.231 -9.859 -3.437 1.00 91.62 207 PHE A CA 1
ATOM 1624 C C . PHE A 1 207 ? -5.365 -11.378 -3.403 1.00 91.62 207 PHE A C 1
ATOM 1626 O O . PHE A 1 207 ? -6.259 -11.949 -4.032 1.00 91.62 207 PHE A O 1
ATOM 1633 N N . PHE A 1 208 ? -4.465 -12.030 -2.680 1.00 92.19 208 PHE A N 1
ATOM 1634 C CA . PHE A 1 208 ? -4.433 -13.478 -2.522 1.00 92.19 208 PHE A CA 1
ATOM 1635 C C . PHE A 1 208 ? -4.728 -13.858 -1.074 1.00 92.19 208 PHE A C 1
ATOM 1637 O O . PHE A 1 208 ? -4.016 -13.423 -0.172 1.00 92.19 208 PHE A O 1
ATOM 1644 N N . ASP A 1 209 ? -5.744 -14.691 -0.859 1.00 90.75 209 ASP A N 1
ATOM 1645 C CA . ASP A 1 209 ? -6.114 -15.219 0.453 1.00 90.75 209 ASP A CA 1
ATOM 1646 C C . ASP A 1 209 ? -5.227 -16.436 0.789 1.00 90.75 209 ASP A C 1
ATOM 1648 O O . ASP A 1 209 ? -5.420 -17.510 0.202 1.00 90.75 209 ASP A O 1
ATOM 1652 N N . PRO A 1 210 ? -4.277 -16.323 1.741 1.00 91.19 210 PRO A N 1
ATOM 1653 C CA . PRO A 1 210 ? -3.390 -17.428 2.095 1.00 91.19 210 PRO A CA 1
ATOM 1654 C C . PRO A 1 210 ? -4.095 -18.559 2.859 1.00 91.19 210 PRO A C 1
ATOM 1656 O O . PRO A 1 210 ? -3.546 -19.653 2.950 1.00 91.19 210 PRO A O 1
ATOM 1659 N N . TYR A 1 211 ? -5.291 -18.328 3.409 1.00 88.94 211 TYR A N 1
ATOM 1660 C CA . TYR A 1 211 ? -6.052 -19.332 4.156 1.00 88.94 211 TYR A CA 1
ATOM 1661 C C . TYR A 1 211 ? -6.868 -20.236 3.239 1.00 88.94 211 TYR A C 1
ATOM 1663 O O . TYR A 1 211 ? -7.031 -21.420 3.526 1.00 88.94 211 TYR A O 1
ATOM 1671 N N . GLN A 1 212 ? -7.393 -19.678 2.147 1.00 88.69 212 GLN A N 1
ATOM 1672 C CA . GLN A 1 212 ? -8.160 -20.430 1.149 1.00 88.69 212 GLN A CA 1
ATOM 1673 C C . GLN A 1 212 ? -7.325 -20.821 -0.073 1.00 88.69 212 GLN A C 1
ATOM 1675 O O . GLN A 1 212 ? -7.788 -21.617 -0.883 1.00 88.69 212 GLN A O 1
ATOM 1680 N N . LEU A 1 213 ? -6.115 -20.268 -0.217 1.00 90.94 213 LEU A N 1
ATOM 1681 C CA . LEU A 1 213 ? -5.255 -20.419 -1.395 1.00 90.94 213 LEU A CA 1
ATOM 1682 C C . LEU A 1 213 ? -5.954 -19.985 -2.694 1.00 90.94 213 LEU A C 1
ATOM 1684 O O . LEU A 1 213 ? -5.766 -20.582 -3.753 1.00 90.94 213 LEU A O 1
ATOM 1688 N N . THR A 1 214 ? -6.775 -18.935 -2.610 1.00 90.81 214 THR A N 1
ATOM 1689 C CA . THR A 1 214 ? -7.519 -18.393 -3.756 1.00 90.81 214 THR A CA 1
ATOM 1690 C C . THR A 1 214 ? -7.302 -16.896 -3.896 1.00 90.81 214 THR A C 1
ATOM 1692 O O . THR A 1 214 ? -6.983 -16.205 -2.933 1.00 90.81 214 THR A O 1
ATOM 1695 N N . VAL A 1 215 ? -7.498 -16.381 -5.106 1.00 89.44 215 VAL A N 1
ATOM 1696 C CA . VAL A 1 215 ? -7.453 -14.944 -5.373 1.00 89.44 215 VAL A CA 1
ATOM 1697 C C . VAL A 1 215 ? -8.794 -14.323 -4.985 1.00 89.44 215 VAL A C 1
ATOM 1699 O O . VAL A 1 215 ? -9.843 -14.754 -5.468 1.00 89.44 215 VAL A O 1
ATOM 1702 N N . SER A 1 216 ? -8.765 -13.321 -4.107 1.00 87.44 216 SER A N 1
ATOM 1703 C CA . SER A 1 216 ? -9.955 -12.574 -3.696 1.00 87.44 216 SER A CA 1
ATOM 1704 C C . SER A 1 216 ? -10.247 -11.428 -4.663 1.00 87.44 216 SER A C 1
ATOM 1706 O O . SER A 1 216 ? -11.411 -11.178 -4.977 1.00 87.44 216 SER A O 1
ATOM 1708 N N . GLN A 1 217 ? -9.209 -10.775 -5.197 1.00 88.94 217 GLN A N 1
ATOM 1709 C CA . GLN A 1 217 ? -9.333 -9.727 -6.214 1.00 88.94 217 GLN A CA 1
ATOM 1710 C C . GLN A 1 217 ? -8.223 -9.838 -7.257 1.00 88.94 217 GLN A C 1
ATOM 1712 O O . GLN A 1 217 ? -7.073 -10.094 -6.903 1.00 88.94 217 GLN A O 1
ATOM 1717 N N . PHE A 1 218 ? -8.554 -9.608 -8.526 1.00 91.88 218 PHE A N 1
ATOM 1718 C CA . PHE A 1 218 ? -7.577 -9.528 -9.607 1.00 91.88 218 PHE A CA 1
ATOM 1719 C C . PHE A 1 218 ? -8.017 -8.515 -10.652 1.00 91.88 218 PHE A C 1
ATOM 1721 O O . PHE A 1 218 ? -9.047 -8.681 -11.305 1.00 91.88 218 PHE A O 1
ATOM 1728 N N . ASN A 1 219 ? -7.215 -7.473 -10.807 1.00 91.94 219 ASN A N 1
ATOM 1729 C CA . ASN A 1 219 ? -7.453 -6.388 -11.733 1.00 91.94 219 ASN A CA 1
ATOM 1730 C C . ASN A 1 219 ? -6.245 -6.258 -12.650 1.00 91.94 219 ASN A C 1
ATOM 1732 O O . ASN A 1 219 ? -5.110 -6.201 -12.178 1.00 91.94 219 ASN A O 1
ATOM 1736 N N . THR A 1 220 ? -6.496 -6.180 -13.950 1.00 92.44 220 THR A N 1
ATOM 1737 C CA . THR A 1 220 ? -5.462 -5.955 -14.959 1.00 92.44 220 THR A CA 1
ATOM 1738 C C . THR A 1 220 ? -5.878 -4.800 -15.852 1.00 92.44 220 THR A C 1
ATOM 1740 O O . THR A 1 220 ? -7.026 -4.756 -16.275 1.00 92.44 220 THR A O 1
ATOM 1743 N N . ASP A 1 221 ? -4.958 -3.898 -16.172 1.00 90.50 221 ASP A N 1
ATOM 1744 C CA . ASP A 1 221 ? -5.139 -2.878 -17.203 1.00 90.50 221 ASP A CA 1
ATOM 1745 C C . ASP A 1 221 ? -3.966 -2.921 -18.161 1.00 90.50 221 ASP A C 1
ATOM 1747 O O . ASP A 1 221 ? -2.810 -2.803 -17.760 1.00 90.50 221 ASP A O 1
ATOM 1751 N N . LEU A 1 222 ? -4.273 -3.099 -19.434 1.00 90.12 222 LEU A N 1
ATOM 1752 C CA . LEU A 1 222 ? -3.321 -3.100 -20.524 1.00 90.12 222 LEU A CA 1
ATOM 1753 C C . LEU A 1 222 ? -3.548 -1.846 -21.349 1.00 90.12 222 LEU A C 1
ATOM 1755 O O . LEU A 1 222 ? -4.640 -1.659 -21.878 1.00 90.12 222 LEU A O 1
ATOM 1759 N N . ARG A 1 223 ? -2.519 -1.014 -21.497 1.00 88.12 223 ARG A N 1
ATOM 1760 C CA . ARG A 1 223 ? -2.590 0.198 -22.310 1.00 88.12 223 ARG A CA 1
ATOM 1761 C C . ARG A 1 223 ? -1.512 0.199 -23.377 1.00 88.12 223 ARG A C 1
ATOM 1763 O O . ARG A 1 223 ? -0.334 -0.013 -23.087 1.00 88.12 223 ARG A O 1
ATOM 1770 N N . PHE A 1 224 ? -1.928 0.508 -24.598 1.00 88.38 224 PHE A N 1
ATOM 1771 C CA . PHE A 1 224 ? -1.065 0.803 -25.732 1.00 88.38 224 PHE A CA 1
ATOM 1772 C C . PHE A 1 224 ? -1.394 2.188 -26.257 1.00 88.38 224 PHE A C 1
ATOM 1774 O O . PHE A 1 224 ? -2.550 2.507 -26.507 1.00 88.38 224 PHE A O 1
ATOM 1781 N N . GLN A 1 225 ? -0.378 3.012 -26.444 1.00 84.38 225 GLN A N 1
ATOM 1782 C CA . GLN A 1 225 ? -0.544 4.359 -26.961 1.00 84.38 225 GLN A CA 1
ATOM 1783 C C . GLN A 1 225 ? 0.649 4.714 -27.839 1.00 84.38 225 GLN A C 1
ATOM 1785 O O . GLN A 1 225 ? 1.794 4.469 -27.457 1.00 84.38 225 GLN A O 1
ATOM 1790 N N . GLU A 1 226 ? 0.386 5.308 -29.000 1.00 81.81 226 GLU A N 1
ATOM 1791 C CA . GLU A 1 226 ? 1.414 5.819 -29.905 1.00 81.81 226 GLU A CA 1
ATOM 1792 C C . GLU A 1 226 ? 1.408 7.350 -29.879 1.00 81.81 226 GLU A C 1
ATOM 1794 O O . GLU A 1 226 ? 0.646 8.013 -30.586 1.00 81.81 226 GLU A O 1
ATOM 1799 N N . GLY A 1 227 ? 2.258 7.930 -29.030 1.00 72.38 227 GLY A N 1
ATOM 1800 C CA . GLY A 1 227 ? 2.316 9.378 -28.852 1.00 72.38 227 GLY A CA 1
ATOM 1801 C C . GLY A 1 227 ? 0.963 9.976 -28.480 1.00 72.38 227 GLY A C 1
ATOM 1802 O O . GLY A 1 227 ? 0.336 9.539 -27.519 1.00 72.38 227 GLY A O 1
ATOM 1803 N N . THR A 1 228 ? 0.524 10.991 -29.220 1.00 72.94 228 THR A N 1
ATOM 1804 C CA . THR A 1 228 ? -0.817 11.587 -29.094 1.00 72.94 228 THR A CA 1
ATOM 1805 C C . THR A 1 228 ? -1.790 11.099 -30.165 1.00 72.94 228 THR A C 1
ATOM 1807 O O . THR A 1 228 ? -2.889 11.626 -30.230 1.00 72.94 228 THR A O 1
ATOM 1810 N N . ASN A 1 229 ? -1.387 10.168 -31.036 1.00 81.62 229 ASN A N 1
ATOM 1811 C CA . ASN A 1 229 ? -2.153 9.841 -32.242 1.00 81.62 229 ASN A CA 1
ATOM 1812 C C . ASN A 1 229 ? -3.302 8.881 -31.969 1.00 81.62 229 ASN A C 1
ATOM 1814 O O . ASN A 1 229 ? -4.316 8.934 -32.646 1.00 81.62 229 ASN A O 1
ATOM 1818 N N . TRP A 1 230 ? -3.080 7.921 -31.075 1.00 84.88 230 TRP A N 1
ATOM 1819 C CA . TRP A 1 230 ? -4.100 6.967 -30.685 1.00 84.88 230 TRP A CA 1
ATOM 1820 C C . TRP A 1 230 ? -3.719 6.272 -29.386 1.00 84.88 230 TRP A C 1
ATOM 1822 O O . TRP A 1 230 ? -2.536 6.145 -29.042 1.00 84.88 230 TRP A O 1
ATOM 1832 N N . TYR A 1 231 ? -4.733 5.785 -28.682 1.00 88.25 231 TYR A N 1
ATOM 1833 C CA . TYR A 1 231 ? -4.573 4.866 -27.567 1.00 88.25 231 TYR A CA 1
ATOM 1834 C C . TYR A 1 231 ? -5.639 3.774 -27.599 1.00 88.25 231 TYR A C 1
ATOM 1836 O O . TYR A 1 231 ? -6.739 3.957 -28.117 1.00 88.25 231 TYR A O 1
ATOM 1844 N N . PHE A 1 232 ? -5.291 2.638 -27.014 1.00 90.12 232 PHE A N 1
ATOM 1845 C CA . PHE A 1 232 ? -6.153 1.494 -26.789 1.00 90.12 232 PHE A CA 1
ATOM 1846 C C . PHE A 1 232 ? -5.890 0.954 -25.384 1.00 90.12 232 PHE A C 1
ATOM 1848 O O . PHE A 1 232 ? -4.736 0.797 -24.976 1.00 90.12 232 PHE A O 1
ATOM 1855 N N . GLU A 1 233 ? -6.956 0.685 -24.641 1.00 89.62 233 GLU A N 1
ATOM 1856 C CA . GLU A 1 233 ? -6.907 0.218 -23.263 1.00 89.62 233 GLU A CA 1
ATOM 1857 C C . GLU A 1 233 ? -7.892 -0.934 -23.056 1.00 89.62 233 GLU A C 1
ATOM 1859 O O . GLU A 1 233 ? -9.059 -0.846 -23.443 1.00 89.62 233 GLU A O 1
ATOM 1864 N N . VAL A 1 234 ? -7.417 -2.016 -22.440 1.00 91.00 234 VAL A N 1
ATOM 1865 C CA . VAL A 1 234 ? -8.229 -3.169 -22.038 1.00 91.00 234 VAL A CA 1
ATOM 1866 C C . VAL A 1 234 ? -8.064 -3.369 -20.546 1.00 91.00 234 VAL A C 1
ATOM 1868 O O . VAL A 1 234 ? -6.967 -3.662 -20.073 1.00 91.00 234 VAL A O 1
ATOM 1871 N N . GLY A 1 235 ? -9.165 -3.235 -19.820 1.00 90.75 235 GLY A N 1
ATOM 1872 C CA . GLY A 1 235 ? -9.239 -3.513 -18.397 1.00 90.75 235 GLY A CA 1
ATOM 1873 C C . GLY A 1 235 ? -9.973 -4.821 -18.145 1.00 90.75 235 GLY A C 1
ATOM 1874 O O . GLY A 1 235 ? -10.984 -5.111 -18.774 1.00 90.75 235 GLY A O 1
ATOM 1875 N N . GLN A 1 236 ? -9.496 -5.613 -17.197 1.00 93.12 236 GLN A N 1
ATOM 1876 C CA . GLN A 1 236 ? -10.209 -6.750 -16.634 1.00 93.12 236 GLN A CA 1
ATOM 1877 C C . GLN A 1 236 ? -10.319 -6.544 -15.126 1.00 93.12 236 GLN A C 1
ATOM 1879 O O . GLN A 1 236 ? -9.369 -6.104 -14.472 1.00 93.12 236 GLN A O 1
ATOM 1884 N N . ARG A 1 237 ? -11.500 -6.823 -14.577 1.00 89.19 237 ARG A N 1
ATOM 1885 C CA . ARG A 1 237 ? -11.783 -6.767 -13.143 1.00 89.19 237 ARG A CA 1
ATOM 1886 C C . ARG A 1 237 ? -12.395 -8.085 -12.718 1.00 89.19 237 ARG A C 1
ATOM 1888 O O . ARG A 1 237 ? -13.323 -8.569 -13.364 1.00 89.19 237 ARG A O 1
ATOM 1895 N N . TYR A 1 238 ? -11.851 -8.669 -11.664 1.00 88.94 238 TYR A N 1
ATOM 1896 C CA . TYR A 1 238 ? -12.387 -9.847 -11.007 1.00 88.94 238 TYR A CA 1
ATOM 1897 C C . TYR A 1 238 ? -12.385 -9.608 -9.510 1.00 88.94 238 TYR A C 1
ATOM 1899 O O . TYR A 1 238 ? -11.404 -9.119 -8.935 1.00 88.94 238 TYR A O 1
ATOM 1907 N N . THR A 1 239 ? -13.483 -9.959 -8.862 1.00 85.62 239 THR A N 1
ATOM 1908 C CA . THR A 1 239 ? -13.539 -9.935 -7.418 1.00 85.62 239 THR A CA 1
ATOM 1909 C C . THR A 1 239 ? -14.518 -10.954 -6.867 1.00 85.62 239 THR A C 1
ATOM 1911 O O . THR A 1 239 ? -15.687 -10.949 -7.239 1.00 85.62 239 THR A O 1
ATOM 1914 N N . LYS A 1 240 ? -14.029 -11.798 -5.956 1.00 83.81 240 LYS A N 1
ATOM 1915 C CA . LYS A 1 240 ? -14.777 -12.878 -5.306 1.00 83.81 240 LYS A CA 1
ATOM 1916 C C . LYS A 1 240 ? -15.805 -12.320 -4.322 1.00 83.81 240 LYS A C 1
ATOM 1918 O O . LYS A 1 240 ? -15.567 -11.283 -3.694 1.00 83.81 240 LYS A O 1
ATOM 1923 N N . ASP A 1 241 ? -16.932 -13.007 -4.179 1.00 74.19 241 ASP A N 1
ATOM 1924 C CA . ASP A 1 241 ? -17.936 -12.677 -3.165 1.00 74.19 241 ASP A CA 1
ATOM 1925 C C . ASP A 1 241 ? -17.412 -12.897 -1.729 1.00 74.19 241 ASP A C 1
ATOM 1927 O O . ASP A 1 241 ? -16.528 -13.727 -1.492 1.00 74.19 241 ASP A O 1
ATOM 1931 N N . GLY A 1 242 ? -17.965 -12.150 -0.773 1.00 69.38 242 GLY A N 1
ATOM 1932 C CA . GLY A 1 242 ? -17.641 -12.224 0.653 1.00 69.38 242 GLY A CA 1
ATOM 1933 C C . GLY A 1 242 ? -16.732 -11.106 1.178 1.00 69.38 242 GLY A C 1
ATOM 1934 O O . GLY A 1 242 ? -16.572 -10.050 0.563 1.00 69.38 242 GLY A O 1
ATOM 1935 N N . ASN A 1 243 ? -16.168 -11.328 2.371 1.00 66.44 243 ASN A N 1
ATOM 1936 C CA . ASN A 1 243 ? -15.347 -10.338 3.075 1.00 66.44 243 ASN A CA 1
ATOM 1937 C C . ASN A 1 243 ? -14.047 -10.061 2.325 1.00 66.44 243 ASN A C 1
ATOM 1939 O O . ASN A 1 243 ? -13.398 -10.981 1.826 1.00 66.44 243 ASN A O 1
ATOM 1943 N N . ARG A 1 244 ? -13.639 -8.790 2.295 1.00 68.88 244 ARG A N 1
ATOM 1944 C CA . ARG A 1 244 ? -12.432 -8.353 1.597 1.00 68.88 244 ARG A CA 1
ATOM 1945 C C . ARG A 1 244 ? -11.534 -7.560 2.524 1.00 68.88 244 ARG A C 1
ATOM 1947 O O . ARG A 1 244 ? -11.983 -6.749 3.330 1.00 68.88 244 ARG A O 1
ATOM 1954 N N . VAL A 1 245 ? -10.239 -7.758 2.346 1.00 69.69 245 VAL A N 1
ATOM 1955 C CA . VAL A 1 245 ? -9.232 -6.872 2.913 1.00 69.69 245 VAL A CA 1
ATOM 1956 C C . VAL A 1 245 ? -9.315 -5.524 2.202 1.00 69.69 245 VAL A C 1
ATOM 1958 O O . VAL A 1 245 ? -9.328 -5.463 0.970 1.00 69.69 245 VAL A O 1
ATOM 1961 N N . ARG A 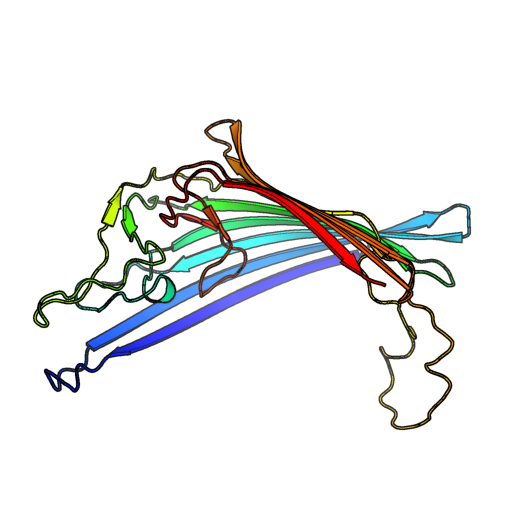1 246 ? -9.361 -4.431 2.966 1.00 71.06 246 ARG A N 1
ATOM 1962 C CA . ARG A 1 246 ? -9.295 -3.081 2.407 1.00 71.06 246 ARG A CA 1
ATOM 1963 C C . ARG A 1 246 ? -7.865 -2.573 2.496 1.00 71.06 246 ARG A C 1
ATOM 1965 O O . ARG A 1 246 ? -7.256 -2.600 3.562 1.00 71.06 246 ARG A O 1
ATOM 1972 N N . ARG A 1 247 ? -7.351 -2.059 1.377 1.00 73.81 247 ARG A N 1
ATOM 1973 C CA . ARG A 1 247 ? -6.100 -1.298 1.367 1.00 73.81 247 ARG A CA 1
ATOM 1974 C C . ARG A 1 247 ? -6.343 0.105 1.904 1.00 73.81 247 ARG A C 1
ATOM 1976 O O . ARG A 1 247 ? -7.097 0.880 1.316 1.00 73.81 247 ARG A O 1
ATOM 1983 N N . GLY A 1 248 ? -5.623 0.422 2.961 1.00 72.94 248 GLY A N 1
ATOM 1984 C CA . GLY A 1 248 ? -5.546 1.730 3.566 1.00 72.94 248 GLY A CA 1
ATOM 1985 C C . GLY A 1 248 ? -6.713 2.072 4.483 1.00 72.94 248 GLY A C 1
ATOM 1986 O O . GLY A 1 248 ? -7.843 1.614 4.312 1.00 72.94 248 GLY A O 1
ATOM 1987 N N . ASP A 1 249 ? -6.424 2.947 5.436 1.00 73.81 249 ASP A N 1
ATOM 1988 C CA . ASP A 1 249 ? -7.401 3.633 6.272 1.00 73.81 249 ASP A CA 1
ATOM 1989 C C . ASP A 1 249 ? -7.071 5.135 6.338 1.00 73.81 249 ASP A C 1
ATOM 1991 O O . ASP A 1 249 ? -6.193 5.630 5.624 1.00 73.81 249 ASP A O 1
ATOM 1995 N N . ILE A 1 250 ? -7.786 5.879 7.185 1.00 74.88 250 ILE A N 1
ATOM 1996 C CA . ILE A 1 250 ? -7.553 7.318 7.370 1.00 74.88 250 ILE A CA 1
ATOM 1997 C C . ILE A 1 250 ? -6.140 7.640 7.900 1.00 74.88 250 ILE A C 1
ATOM 1999 O O . ILE A 1 250 ? -5.671 8.770 7.779 1.00 74.88 250 ILE A O 1
ATOM 2003 N N . TRP A 1 251 ? -5.441 6.662 8.478 1.00 78.19 251 TRP A N 1
ATOM 2004 C CA . TRP A 1 251 ? -4.142 6.854 9.114 1.00 78.19 251 TRP A CA 1
ATOM 2005 C C . TRP A 1 251 ? -2.975 6.454 8.223 1.00 78.19 251 TRP A C 1
ATOM 2007 O O . TRP A 1 251 ? -1.964 7.164 8.195 1.00 78.19 251 TRP A O 1
ATOM 2017 N N . ASN A 1 252 ? -3.107 5.331 7.519 1.00 76.69 252 ASN A N 1
ATOM 2018 C CA . ASN A 1 252 ? -2.076 4.734 6.691 1.00 76.69 252 ASN A CA 1
ATOM 2019 C C . ASN A 1 252 ? -2.684 4.137 5.408 1.00 76.69 252 ASN A C 1
ATOM 2021 O O . ASN A 1 252 ? -3.416 3.145 5.494 1.00 76.69 252 ASN A O 1
ATOM 2025 N N . PRO A 1 253 ? -2.317 4.647 4.215 1.00 75.31 253 PRO A N 1
ATOM 2026 C CA . PRO A 1 253 ? -2.849 4.174 2.936 1.00 75.31 253 PRO A CA 1
ATOM 2027 C C . PRO A 1 253 ? -2.397 2.759 2.532 1.00 75.31 253 PRO A C 1
ATOM 2029 O O . PRO A 1 253 ? -2.941 2.217 1.572 1.00 75.31 253 PRO A O 1
ATOM 2032 N N . ILE A 1 254 ? -1.413 2.160 3.215 1.00 72.50 254 ILE A N 1
ATOM 2033 C CA . ILE A 1 254 ? -0.846 0.835 2.876 1.00 72.50 254 ILE A CA 1
ATOM 2034 C C . ILE A 1 254 ? -1.170 -0.220 3.951 1.00 72.50 254 ILE A C 1
ATOM 2036 O O . ILE A 1 254 ? -0.749 -1.366 3.867 1.00 72.50 254 ILE A O 1
ATOM 2040 N N . SER A 1 255 ? -1.968 0.128 4.957 1.00 73.56 255 SER A N 1
ATOM 2041 C CA . SER A 1 255 ? -2.393 -0.838 5.971 1.00 73.56 255 SER A CA 1
ATOM 2042 C C . SER A 1 255 ? -3.550 -1.710 5.489 1.00 73.56 255 SER A C 1
ATOM 2044 O O . SER A 1 255 ? -4.446 -1.225 4.803 1.00 73.56 255 SER A O 1
ATOM 2046 N N . PHE A 1 256 ? -3.548 -2.990 5.847 1.00 77.44 256 PHE A N 1
ATOM 2047 C CA . PHE A 1 256 ? -4.593 -3.927 5.444 1.00 77.44 256 PHE A CA 1
ATOM 2048 C C . PHE A 1 256 ? -5.446 -4.292 6.647 1.00 77.44 256 PHE A C 1
ATOM 2050 O O . PHE A 1 256 ? -5.142 -5.245 7.362 1.00 77.44 256 PHE A O 1
ATOM 2057 N N . ASN A 1 257 ? -6.489 -3.499 6.891 1.00 68.88 257 ASN A N 1
ATOM 2058 C CA . ASN A 1 257 ? -7.475 -3.832 7.911 1.00 68.88 257 ASN A CA 1
ATOM 2059 C C . ASN A 1 257 ? -8.645 -4.603 7.290 1.00 68.88 257 ASN A C 1
ATOM 2061 O O . ASN A 1 257 ? -8.964 -4.449 6.104 1.00 68.88 257 ASN A O 1
ATOM 2065 N N . GLU A 1 258 ? -9.298 -5.427 8.100 1.00 60.47 258 GLU A N 1
ATOM 2066 C CA . GLU A 1 258 ? -10.494 -6.144 7.675 1.00 60.47 258 GLU A CA 1
ATOM 2067 C C . GLU A 1 258 ? -11.694 -5.197 7.750 1.00 60.47 258 GLU A C 1
ATOM 2069 O O . GLU A 1 258 ? -12.092 -4.742 8.823 1.00 60.47 258 GLU A O 1
ATOM 2074 N N . VAL A 1 259 ? -12.272 -4.875 6.593 1.00 58.97 259 VAL A N 1
ATOM 2075 C CA . VAL A 1 259 ? -13.539 -4.146 6.514 1.00 58.97 259 VAL A CA 1
ATOM 2076 C C . VAL A 1 259 ? -14.577 -5.104 5.954 1.00 58.97 259 VAL A C 1
ATOM 2078 O O . VAL A 1 259 ? -14.333 -5.802 4.971 1.00 58.97 259 VAL A O 1
ATOM 2081 N N . PHE A 1 260 ? -15.750 -5.147 6.579 1.00 53.12 260 PHE A N 1
ATOM 2082 C CA . PHE A 1 260 ? -16.869 -5.885 6.016 1.00 53.12 260 PHE A CA 1
ATOM 2083 C C . PHE A 1 260 ? -17.397 -5.123 4.797 1.00 53.12 260 PHE A C 1
ATOM 2085 O O . PHE A 1 260 ? -18.023 -4.074 4.922 1.00 53.12 260 PHE A O 1
ATOM 2092 N N . ALA A 1 261 ? -17.085 -5.635 3.610 1.00 58.50 261 ALA A N 1
ATOM 2093 C CA . ALA A 1 261 ? -17.574 -5.115 2.341 1.00 58.50 261 ALA A CA 1
ATOM 2094 C C . ALA A 1 261 ? -18.070 -6.285 1.479 1.00 58.50 261 ALA A C 1
ATOM 2096 O O . ALA A 1 261 ? -17.356 -6.691 0.555 1.00 58.50 261 ALA A O 1
ATOM 2097 N N . PRO A 1 262 ? -19.257 -6.851 1.781 1.00 55.62 262 PRO A N 1
ATOM 2098 C CA . PRO A 1 262 ? -19.853 -7.919 0.990 1.00 55.62 262 PRO A CA 1
ATOM 2099 C C . PRO A 1 262 ? -20.197 -7.346 -0.382 1.00 55.62 262 PRO A C 1
ATOM 2101 O O . PRO A 1 262 ? -21.208 -6.681 -0.593 1.00 55.62 262 PRO A O 1
ATOM 2104 N N . THR A 1 263 ? -19.292 -7.537 -1.326 1.00 60.44 263 THR A N 1
ATOM 2105 C CA . THR A 1 263 ? -19.527 -7.173 -2.714 1.00 60.44 263 THR A CA 1
ATOM 2106 C C . THR A 1 263 ? -19.800 -8.468 -3.444 1.00 60.44 263 THR A C 1
ATOM 2108 O O . THR A 1 263 ? -18.952 -9.359 -3.401 1.00 60.44 263 THR A O 1
ATOM 2111 N N . LYS A 1 264 ? -20.941 -8.542 -4.138 1.00 64.50 264 LYS A N 1
ATOM 2112 C CA . LYS A 1 264 ? -21.251 -9.657 -5.042 1.00 64.50 264 LYS A CA 1
ATOM 2113 C C . LYS A 1 264 ? -20.062 -9.944 -5.956 1.00 64.50 264 LYS A C 1
ATOM 2115 O O . LYS A 1 264 ? -19.253 -9.054 -6.226 1.00 64.50 264 LYS A O 1
ATOM 2120 N N . GLU A 1 265 ? -19.964 -11.171 -6.447 1.00 78.50 265 GLU A N 1
ATOM 2121 C CA . GLU A 1 265 ? -18.937 -11.498 -7.428 1.00 78.50 265 GLU A CA 1
ATOM 2122 C C . GLU A 1 265 ? -19.021 -10.536 -8.622 1.00 78.50 265 GLU A C 1
ATOM 2124 O O . GLU A 1 265 ? -20.086 -10.323 -9.206 1.00 78.50 265 GLU A O 1
ATOM 2129 N N . ILE A 1 266 ? -17.894 -9.901 -8.936 1.00 79.38 266 ILE A N 1
ATOM 2130 C CA . ILE A 1 266 ? -17.768 -8.963 -10.047 1.00 79.38 266 ILE A CA 1
ATOM 2131 C C . ILE A 1 266 ? -16.765 -9.561 -11.015 1.00 79.38 266 ILE A C 1
ATOM 2133 O O . ILE A 1 266 ? -15.615 -9.790 -10.652 1.00 79.38 266 ILE A O 1
ATOM 2137 N N . GLN A 1 267 ? -17.182 -9.749 -12.261 1.00 88.38 267 GLN A N 1
ATOM 2138 C CA . GLN A 1 267 ? -16.285 -10.083 -13.353 1.00 88.38 267 GLN A CA 1
ATOM 2139 C C . GLN A 1 267 ? -16.709 -9.308 -14.593 1.00 88.38 267 GLN A C 1
ATOM 2141 O O . GLN A 1 267 ? -17.803 -9.507 -15.115 1.00 88.38 267 GLN A O 1
ATOM 2146 N N . PHE A 1 268 ? -15.849 -8.410 -15.063 1.00 87.00 268 PHE A N 1
ATOM 2147 C CA . PHE A 1 268 ? -16.101 -7.688 -16.303 1.00 87.00 268 PHE A CA 1
ATOM 2148 C C . PHE A 1 268 ? -14.809 -7.296 -17.009 1.00 87.00 268 PHE A C 1
ATOM 2150 O O . PHE A 1 268 ? -13.720 -7.285 -16.428 1.00 87.00 268 PHE A O 1
ATOM 2157 N N . VAL A 1 269 ? -14.966 -6.968 -18.287 1.00 87.56 269 VAL A N 1
ATOM 2158 C CA . VAL A 1 269 ? -13.913 -6.454 -19.155 1.00 87.56 269 VAL A CA 1
ATOM 2159 C C . VAL A 1 269 ? -14.358 -5.095 -19.678 1.00 87.56 269 VAL A C 1
ATOM 2161 O O . VAL A 1 269 ? -15.497 -4.940 -20.117 1.00 87.56 269 VAL A O 1
ATOM 2164 N N . THR A 1 270 ? -13.467 -4.114 -19.624 1.00 87.00 270 THR A N 1
ATOM 2165 C CA . THR A 1 270 ? -13.631 -2.807 -20.256 1.00 87.00 270 THR A CA 1
ATOM 2166 C C . THR A 1 270 ? -12.683 -2.702 -21.433 1.00 87.00 270 THR A C 1
ATOM 2168 O O . THR A 1 270 ? -11.550 -3.176 -21.385 1.00 87.00 270 THR A O 1
ATOM 2171 N N . MET A 1 271 ? -13.144 -2.062 -22.498 1.00 87.44 271 MET A N 1
ATOM 2172 C CA . MET A 1 271 ? -12.309 -1.715 -23.638 1.00 87.44 271 MET A CA 1
ATOM 2173 C C . MET A 1 271 ? -12.575 -0.259 -23.988 1.00 87.44 271 MET A C 1
ATOM 2175 O O . MET A 1 271 ? -13.726 0.177 -23.998 1.00 87.44 271 MET A O 1
ATOM 2179 N N . GLY A 1 272 ? -11.515 0.492 -24.247 1.00 82.81 272 GLY A N 1
ATOM 2180 C CA . GLY A 1 272 ? -11.591 1.898 -24.611 1.00 82.81 272 GLY A CA 1
ATOM 2181 C C . GLY A 1 272 ? -10.478 2.263 -25.577 1.00 82.81 272 GLY A C 1
ATOM 2182 O O . GLY A 1 272 ? -9.415 1.647 -25.586 1.00 82.81 272 GLY A O 1
ATOM 2183 N N . GLY A 1 273 ? -10.721 3.264 -26.408 1.00 84.69 273 GLY A N 1
ATOM 2184 C CA . GLY A 1 273 ? -9.717 3.778 -27.322 1.00 84.69 273 GLY A CA 1
ATOM 2185 C C . GLY A 1 273 ? -10.118 5.130 -27.879 1.00 84.69 273 GLY A C 1
ATOM 2186 O O . GLY A 1 273 ? -11.285 5.518 -27.825 1.00 84.69 273 GLY A O 1
ATOM 2187 N N . GLY A 1 274 ? -9.132 5.848 -28.394 1.00 82.81 274 GLY A N 1
ATOM 2188 C CA . GLY A 1 274 ? -9.321 7.153 -29.012 1.00 82.81 274 GLY A CA 1
ATOM 2189 C C . GLY A 1 274 ? -8.194 7.462 -29.983 1.00 82.81 274 GLY A C 1
ATOM 2190 O O . GLY A 1 274 ? -7.138 6.828 -29.924 1.00 82.81 274 GLY A O 1
ATOM 2191 N N . VAL A 1 275 ? -8.457 8.426 -30.862 1.00 77.38 275 VAL A N 1
ATOM 2192 C CA . VAL A 1 275 ? -7.536 9.012 -31.844 1.00 77.38 275 VAL A CA 1
ATOM 2193 C C . VAL A 1 275 ? -7.425 10.513 -31.618 1.00 77.38 275 VAL A C 1
ATOM 2195 O O . VAL A 1 275 ? -8.432 11.091 -31.146 1.00 77.38 275 VAL A O 1
#

Sequence (275 aa):
MGHLLAIRPQAKFREVYYTRGAQSDDAQHRETFWLGVDATSKLTRRFVLADGSSLLHTMEPTVTYEYVPGTRQSALAQIDQADDLPKKNLVTYMLRSRVLESGTRTAFNWLDLTVAQSYHVGAVQTLAREFTPGVAPFLGSFTQPIQPAMVPIQGRKFSDVWMRAVIGNNLPPLSSLSQLDTPIFGQGAQAWALRPPINRYVTMDAFFDPYQLTVSQFNTDLRFQEGTNWYFEVGQRYTKDGNRVRRGDIWNPISFNEVFAPTKEIQFVTMGGGV

pLDDT: mean 76.84, std 17.87, range [29.0, 96.38]

Secondary structure (DSSP, 8-state):
-EEEEEEEEEEEEEEEEEEETTTEEEEEEEEEEEEEEEEEEEEEEEEE-TTS-EEEEEEEEEEEEEEE-----TTS---STTT----EEEEEEEEEEEEEEE-SS-EEEEEEEEEEEEEE-SSPP-EEE---TT-------TTS---PPEEE----SBPPEEEEEEEE--SPP-S-TTTTS---------TTS-PPP-EEEEEEEEEEETTTTEEEEEEEEEEEEETTTEEEEEEEEEE-SS-EEEE--SS-TT-EEEE------EEEEEEEEE-

Radius of gyration: 23.8 Å; chains: 1; bounding box: 64×52×56 Å